Protein AF-A0A1Q5XMX0-F1 (afdb_monomer_lite)

Secondary structure (DSSP, 8-state):
---------GGGHHHHHHHHHHHHHHHHEETTTTEE-S-SSGGG--TT----HHHHHHHHHHHHHHHHHH--HHHHHHHHHHHHHHHHHTTT-S--SBHHHHHHHHHHHHHHHHHH--HHHHHHHHHHHHHHGGGEESGGGSEE-SBS--EEEEEEE-TTS-EEEEEEETTEEEEEEEEE---SSSS--EEEEEE-----SS---EEEE--GGGT--S--EEEEEEEE-

Sequence (229 aa):
MDISAEAVTKADWPARADEAQRSLKKHFYNEKTGIMNQWFPREYYRPDDNFYYWWHAHVLDVLIDAYERTHDPELALQIREYSRSLRTYNGGTFLHNYYDDMAWTALALLRAFQATGEEEYKTAVLELWTDIQTAWNDHFGGGMAWKKDQLETFRYSGGAGNAGRYLYVNGAGVVNNVVFNRTGSWDSYNTVTIPNVTLNSGSNTISLIYDTGKGSTNYLNLDHLKVSH

Structure (mmCIF, N/CA/C/O backbone):
data_AF-A0A1Q5XMX0-F1
#
_entry.id   AF-A0A1Q5XMX0-F1
#
loop_
_atom_site.group_PDB
_atom_site.id
_atom_site.type_symbol
_atom_site.label_atom_id
_atom_site.label_alt_id
_atom_site.label_comp_id
_atom_site.label_asym_id
_atom_site.label_entity_id
_atom_site.label_seq_id
_atom_site.pdbx_PDB_ins_code
_atom_site.Cartn_x
_atom_site.Cartn_y
_atom_site.Cartn_z
_atom_site.occupancy
_atom_site.B_iso_or_equiv
_atom_site.auth_seq_id
_atom_site.auth_comp_id
_atom_site.auth_asym_id
_atom_site.auth_atom_id
_atom_site.pdbx_PDB_model_num
ATOM 1 N N . MET A 1 1 ? -20.913 -39.568 28.441 1.00 38.41 1 MET A N 1
ATOM 2 C CA . MET A 1 1 ? -20.709 -38.120 28.633 1.00 38.41 1 MET A CA 1
ATOM 3 C C . MET A 1 1 ? -21.058 -37.477 27.319 1.00 38.41 1 MET A C 1
ATOM 5 O O . MET A 1 1 ? -20.339 -37.670 26.350 1.00 38.41 1 MET A O 1
ATOM 9 N N . ASP A 1 2 ? -22.238 -36.883 27.286 1.00 38.97 2 ASP A N 1
ATOM 10 C CA . ASP A 1 2 ? -22.832 -36.273 26.107 1.00 38.97 2 ASP A CA 1
ATOM 11 C C . ASP A 1 2 ? -22.253 -34.860 25.989 1.00 38.97 2 ASP A C 1
ATOM 13 O O . ASP A 1 2 ? -22.406 -34.057 26.909 1.00 38.97 2 ASP A O 1
ATOM 17 N N . ILE A 1 3 ? -21.493 -34.587 24.929 1.00 46.41 3 ILE A N 1
ATOM 18 C CA . ILE A 1 3 ? -20.938 -33.254 24.672 1.00 46.41 3 ILE A CA 1
ATOM 19 C C . ILE A 1 3 ? -21.920 -32.569 23.728 1.00 46.41 3 ILE A C 1
ATOM 21 O O . ILE A 1 3 ? -21.740 -32.563 22.512 1.00 46.41 3 ILE A O 1
ATOM 25 N N . SER A 1 4 ? -23.007 -32.043 24.286 1.00 49.31 4 SER A N 1
ATOM 26 C CA . SER A 1 4 ? -23.925 -31.193 23.537 1.00 49.31 4 SER A CA 1
ATOM 27 C C . SER A 1 4 ? -23.218 -29.879 23.209 1.00 49.31 4 SER A C 1
ATOM 29 O O . SER A 1 4 ? -22.871 -29.120 24.114 1.00 49.31 4 SER A O 1
ATOM 31 N N . ALA A 1 5 ? -23.003 -29.604 21.923 1.00 57.31 5 ALA A N 1
ATOM 32 C CA . ALA A 1 5 ? -22.641 -28.272 21.462 1.00 57.31 5 ALA A CA 1
ATOM 33 C C . ALA A 1 5 ? -23.769 -27.307 21.863 1.00 57.31 5 ALA A C 1
ATOM 35 O O . ALA A 1 5 ? -24.883 -27.410 21.349 1.00 57.31 5 ALA A O 1
ATOM 36 N N . GLU A 1 6 ? -23.505 -26.414 22.818 1.00 60.22 6 GLU A N 1
ATOM 37 C CA . GLU A 1 6 ? -24.452 -25.366 23.199 1.00 60.22 6 GLU A CA 1
ATOM 38 C C . GLU A 1 6 ? -24.795 -24.512 21.972 1.00 60.22 6 GLU A C 1
ATOM 40 O O . GLU A 1 6 ? -23.915 -23.989 21.281 1.00 60.22 6 GLU A O 1
ATOM 45 N N . ALA A 1 7 ? -26.092 -24.387 21.687 1.00 63.56 7 ALA A N 1
ATOM 46 C CA . ALA A 1 7 ? -26.588 -23.547 20.610 1.00 63.56 7 ALA A CA 1
ATOM 47 C C . ALA A 1 7 ? -26.334 -22.073 20.959 1.00 63.56 7 ALA A C 1
ATOM 49 O O . ALA A 1 7 ? -26.961 -21.520 21.859 1.00 63.56 7 ALA A O 1
ATOM 50 N N . VAL A 1 8 ? -25.406 -21.442 20.237 1.00 61.62 8 VAL A N 1
ATOM 51 C CA . VAL A 1 8 ? -25.087 -20.015 20.377 1.00 61.62 8 VAL A CA 1
ATOM 52 C C . VAL A 1 8 ? -26.323 -19.180 20.048 1.00 61.62 8 VAL A C 1
ATOM 54 O O . VAL A 1 8 ? -26.901 -19.316 18.968 1.00 61.62 8 VAL A O 1
ATOM 57 N N . THR A 1 9 ? -26.723 -18.294 20.956 1.00 71.44 9 THR A N 1
ATOM 58 C CA . THR A 1 9 ? -27.859 -17.393 20.749 1.00 71.44 9 THR A CA 1
ATOM 59 C C . THR A 1 9 ? -27.395 -16.046 20.195 1.00 71.44 9 THR A C 1
ATOM 61 O O . THR A 1 9 ? -26.233 -15.661 20.313 1.00 71.44 9 THR A O 1
ATOM 64 N N . LYS A 1 10 ? -28.313 -15.262 19.609 1.00 67.69 10 LYS A N 1
ATOM 65 C CA . LYS A 1 10 ? -27.985 -13.914 19.107 1.00 67.69 10 LYS A CA 1
ATOM 66 C C . LYS A 1 10 ? -27.475 -12.974 20.214 1.00 67.69 10 LYS A C 1
ATOM 68 O O . LYS A 1 10 ? -26.716 -12.055 19.917 1.00 67.69 10 LYS A O 1
ATOM 73 N N . ALA A 1 11 ? -27.871 -13.217 21.466 1.00 70.94 11 ALA A N 1
ATOM 74 C CA . ALA A 1 11 ? -27.412 -12.459 22.627 1.00 70.94 11 ALA A CA 1
ATOM 75 C C . ALA A 1 11 ? -25.909 -12.653 22.915 1.00 70.94 11 ALA A C 1
ATOM 77 O O . ALA A 1 11 ? -25.303 -11.790 23.542 1.00 70.94 11 ALA A O 1
ATOM 78 N N . ASP A 1 12 ? -25.289 -13.718 22.391 1.00 87.62 12 ASP A N 1
ATOM 79 C CA . ASP A 1 12 ? -23.882 -14.053 22.648 1.00 87.62 12 ASP A CA 1
ATOM 80 C C . ASP A 1 12 ? -22.903 -13.369 21.678 1.00 87.62 12 ASP A C 1
ATOM 82 O O . ASP A 1 12 ? -21.693 -13.353 21.920 1.00 87.62 12 ASP A O 1
ATOM 86 N N . TRP A 1 13 ? -23.389 -12.793 20.571 1.00 92.31 13 TRP A N 1
ATOM 87 C CA . TRP A 1 13 ? -22.521 -12.199 19.546 1.00 92.31 13 TRP A CA 1
ATOM 88 C C . TRP A 1 13 ? -21.694 -11.004 20.036 1.00 92.31 13 TRP A C 1
ATOM 90 O O . TRP A 1 13 ? -20.499 -10.986 19.736 1.00 92.31 13 TRP A O 1
ATOM 100 N N . PRO A 1 14 ? -22.239 -10.042 20.810 1.00 92.44 14 PRO A N 1
ATOM 101 C CA . PRO A 1 14 ? -21.433 -8.949 21.353 1.00 92.44 14 PRO A CA 1
ATOM 102 C C . PRO A 1 14 ? -20.296 -9.445 22.255 1.00 92.44 14 PRO A C 1
ATOM 104 O O . PRO A 1 14 ? -19.158 -9.012 22.097 1.00 92.44 14 PRO A O 1
ATOM 107 N N . ALA A 1 15 ? -20.570 -10.419 23.130 1.00 91.62 15 ALA A N 1
ATOM 108 C CA . ALA A 1 15 ? -19.560 -10.989 24.022 1.00 91.62 15 ALA A CA 1
ATOM 109 C C . ALA A 1 15 ? -18.449 -11.720 23.247 1.00 91.62 15 ALA A C 1
ATOM 111 O O . ALA A 1 15 ? -17.269 -11.605 23.585 1.00 91.62 15 ALA A O 1
ATOM 112 N N . ARG A 1 16 ? -18.809 -12.436 22.173 1.00 94.00 16 ARG A N 1
ATOM 113 C CA . ARG A 1 16 ? -17.841 -13.073 21.265 1.00 94.00 16 ARG A CA 1
ATOM 114 C C . ARG A 1 16 ? -17.012 -12.049 20.494 1.00 94.00 16 ARG A C 1
ATOM 116 O O . ARG A 1 16 ? -15.814 -12.260 20.331 1.00 94.00 16 ARG A O 1
ATOM 123 N N . ALA A 1 17 ? -17.619 -10.945 20.058 1.00 95.25 17 ALA A N 1
ATOM 124 C CA . ALA A 1 17 ? -16.897 -9.850 19.419 1.00 95.25 17 ALA A CA 1
ATOM 125 C C . ALA A 1 17 ? -15.875 -9.229 20.385 1.00 95.25 17 ALA A C 1
ATOM 127 O O . ALA A 1 17 ? -14.720 -9.043 20.012 1.00 95.25 17 ALA A O 1
ATOM 128 N N . ASP A 1 18 ? -16.253 -8.995 21.644 1.00 93.25 18 ASP A N 1
ATOM 129 C CA . ASP A 1 18 ? -15.328 -8.494 22.668 1.00 93.25 18 ASP A CA 1
ATOM 130 C C . ASP A 1 18 ? -14.177 -9.468 22.950 1.00 93.25 18 ASP A C 1
ATOM 132 O O . ASP A 1 18 ? -13.034 -9.050 23.144 1.00 93.25 18 ASP A O 1
ATOM 136 N N . GLU A 1 19 ? -14.447 -10.774 22.951 1.00 95.38 19 GLU A N 1
ATOM 137 C CA . GLU A 1 19 ? -13.403 -11.786 23.129 1.00 95.38 19 GLU A CA 1
ATOM 138 C C . GLU A 1 19 ? -12.441 -11.852 21.937 1.00 95.38 19 GLU A C 1
ATOM 140 O O . GLU A 1 19 ? -11.228 -11.972 22.131 1.00 95.38 19 GLU A O 1
ATOM 145 N N . ALA A 1 20 ? -12.951 -11.704 20.711 1.00 96.00 20 ALA A N 1
ATOM 146 C CA . ALA A 1 20 ? -12.121 -11.614 19.513 1.00 96.00 20 ALA A CA 1
ATOM 147 C C . ALA A 1 20 ? -11.199 -10.383 19.559 1.00 96.00 20 ALA A C 1
ATOM 149 O O . ALA A 1 20 ? -10.001 -10.509 19.302 1.00 96.00 20 ALA A O 1
ATOM 150 N N . GLN A 1 21 ? -11.716 -9.223 19.981 1.00 95.25 21 GLN A N 1
ATOM 151 C CA . GLN A 1 21 ? -10.931 -7.994 20.160 1.00 95.25 21 GLN A CA 1
ATOM 152 C C . GLN A 1 21 ? -9.815 -8.165 21.193 1.00 95.25 21 GLN A C 1
ATOM 154 O O . GLN A 1 21 ? -8.647 -7.861 20.928 1.00 95.25 21 GLN A O 1
ATOM 159 N N . ARG A 1 22 ? -10.150 -8.709 22.372 1.00 95.19 22 ARG A N 1
ATOM 160 C CA . ARG A 1 22 ? -9.161 -8.996 23.422 1.00 95.19 22 ARG A CA 1
ATOM 161 C C . ARG A 1 22 ? -8.099 -9.972 22.939 1.00 95.19 22 ARG A C 1
ATOM 163 O O . ARG A 1 22 ? -6.920 -9.764 23.213 1.00 95.19 22 ARG A O 1
ATOM 170 N N . SER A 1 23 ? -8.502 -11.012 22.214 1.00 96.44 23 SER A N 1
ATOM 171 C CA . SER A 1 23 ? -7.589 -12.014 21.667 1.00 96.44 23 SER A CA 1
ATOM 172 C C . SER A 1 23 ? -6.644 -11.420 20.627 1.00 96.44 23 SER A C 1
ATOM 174 O O . SER A 1 23 ? -5.448 -11.703 20.680 1.00 96.44 23 SER A O 1
ATOM 176 N N . LEU A 1 24 ? -7.141 -10.567 19.729 1.00 95.69 24 LEU A N 1
ATOM 177 C CA . LEU A 1 24 ? -6.311 -9.883 18.739 1.00 95.69 24 LEU A CA 1
ATOM 178 C C . LEU A 1 24 ? -5.249 -9.015 19.428 1.00 95.69 24 LEU A C 1
ATOM 180 O O . LEU A 1 24 ? -4.056 -9.177 19.173 1.00 95.69 24 LEU A O 1
ATOM 184 N N . LYS A 1 25 ? -5.666 -8.165 20.375 1.00 94.94 25 LYS A N 1
ATOM 185 C CA . LYS A 1 25 ? -4.749 -7.312 21.143 1.00 94.94 25 LYS A CA 1
ATOM 186 C C . LYS A 1 25 ? -3.732 -8.137 21.933 1.00 94.94 25 LYS A C 1
ATOM 188 O O . LYS A 1 25 ? -2.540 -7.877 21.848 1.00 94.94 25 LYS A O 1
ATOM 193 N N . LYS A 1 26 ? -4.183 -9.156 22.667 1.00 95.75 26 LYS A N 1
ATOM 194 C CA . LYS A 1 26 ? -3.329 -9.984 23.532 1.00 95.75 26 LYS A CA 1
ATOM 195 C C . LYS A 1 26 ? -2.219 -10.704 22.767 1.00 95.75 26 LYS A C 1
ATOM 197 O O . LYS A 1 26 ? -1.111 -10.819 23.282 1.00 95.75 26 LYS A O 1
ATOM 202 N N . HIS A 1 27 ? -2.528 -11.239 21.590 1.00 95.56 27 HIS A N 1
ATOM 203 C CA . HIS A 1 27 ? -1.607 -12.121 20.877 1.00 95.56 27 HIS A CA 1
ATOM 204 C C . HIS A 1 27 ? -0.774 -11.388 19.822 1.00 95.56 27 HIS A C 1
ATOM 206 O O . HIS A 1 27 ? 0.361 -11.785 19.571 1.00 95.56 27 HIS A O 1
ATOM 212 N N . PHE A 1 28 ? -1.297 -10.310 19.232 1.00 95.75 28 PHE A N 1
ATOM 213 C CA . PHE A 1 28 ? -0.642 -9.656 18.101 1.00 95.75 28 PHE A CA 1
ATOM 214 C C . PHE A 1 28 ? -0.145 -8.243 18.404 1.00 95.75 28 PHE A C 1
ATOM 216 O O . PHE A 1 28 ? 0.836 -7.839 17.789 1.00 95.75 28 PHE A O 1
ATOM 223 N N . TYR A 1 29 ? -0.726 -7.490 19.342 1.00 95.94 29 TYR A N 1
ATOM 224 C CA . TYR A 1 29 ? -0.313 -6.097 19.558 1.00 95.94 29 TYR A CA 1
ATOM 225 C C . TYR A 1 29 ? 1.153 -5.983 19.999 1.00 95.94 29 TYR A C 1
ATOM 227 O O . TYR A 1 29 ? 1.621 -6.706 20.880 1.00 95.94 29 TYR A O 1
ATOM 235 N N . ASN A 1 30 ? 1.885 -5.057 19.385 1.00 94.38 30 ASN A N 1
ATOM 236 C CA . ASN A 1 30 ? 3.282 -4.789 19.683 1.00 94.38 30 ASN A CA 1
ATOM 237 C C . ASN A 1 30 ? 3.436 -3.383 20.265 1.00 94.38 30 ASN A C 1
ATOM 239 O O . ASN A 1 30 ? 3.418 -2.389 19.546 1.00 94.38 30 ASN A O 1
ATOM 243 N N . GLU A 1 31 ? 3.675 -3.311 21.573 1.00 94.19 31 GLU A N 1
ATOM 244 C CA . GLU A 1 31 ? 3.845 -2.044 22.296 1.00 94.19 31 GLU A CA 1
ATOM 245 C C . GLU A 1 31 ? 5.016 -1.192 21.784 1.00 94.19 31 GLU A C 1
ATOM 247 O O . GLU A 1 31 ? 4.988 0.026 21.924 1.00 94.19 31 GLU A O 1
ATOM 252 N N . LYS A 1 32 ? 6.043 -1.801 21.172 1.00 92.88 32 LYS A N 1
ATOM 253 C CA . LYS A 1 32 ? 7.205 -1.057 20.659 1.00 92.88 32 LYS A CA 1
ATOM 254 C C . LYS A 1 32 ? 6.899 -0.318 19.362 1.00 92.88 32 LYS A C 1
ATOM 256 O O . LYS A 1 32 ? 7.488 0.728 19.119 1.00 92.88 32 LYS A O 1
ATOM 261 N N . THR A 1 33 ? 6.054 -0.891 18.509 1.00 94.00 33 THR A N 1
ATOM 262 C CA . THR A 1 33 ? 5.725 -0.317 17.195 1.00 94.00 33 THR A CA 1
ATOM 263 C C . THR A 1 33 ? 4.367 0.381 17.190 1.00 94.00 33 THR A C 1
ATOM 265 O O . THR A 1 33 ? 4.113 1.190 16.305 1.00 94.00 33 THR A O 1
ATOM 268 N N . GLY A 1 34 ? 3.501 0.078 18.162 1.00 96.19 34 GLY A N 1
ATOM 269 C CA . GLY A 1 34 ? 2.123 0.568 18.244 1.00 96.19 34 GLY A CA 1
ATOM 270 C C . GLY A 1 34 ? 1.171 -0.070 17.227 1.00 96.19 34 GLY A C 1
ATOM 271 O O . GLY A 1 34 ? 0.040 0.378 17.076 1.00 96.19 34 GLY A O 1
ATOM 272 N N . ILE A 1 35 ? 1.611 -1.125 16.534 1.00 96.31 35 ILE A N 1
ATOM 273 C CA . ILE A 1 35 ? 0.822 -1.878 15.550 1.00 96.31 35 ILE A CA 1
ATOM 274 C C . ILE A 1 35 ? 0.855 -3.383 15.853 1.00 96.31 35 ILE A C 1
ATOM 276 O O . ILE A 1 35 ? 1.478 -3.823 16.817 1.00 96.31 35 ILE A O 1
ATOM 280 N N . MET A 1 36 ? 0.170 -4.192 15.044 1.00 95.88 36 MET A N 1
ATOM 281 C CA . MET A 1 36 ? 0.164 -5.650 15.203 1.00 95.88 36 MET A CA 1
ATOM 282 C C . MET A 1 36 ? 1.459 -6.290 14.674 1.00 95.88 36 MET A C 1
ATOM 284 O O . MET A 1 36 ? 1.982 -5.906 13.631 1.00 95.88 36 MET A O 1
ATOM 288 N N . ASN A 1 37 ? 1.960 -7.303 15.372 1.00 93.12 37 ASN A N 1
ATOM 289 C CA . ASN A 1 37 ? 2.851 -8.304 14.802 1.00 93.12 37 ASN A CA 1
ATOM 290 C C . ASN A 1 37 ? 2.073 -9.137 13.781 1.00 93.12 37 ASN A C 1
ATOM 292 O O . ASN A 1 37 ? 0.882 -9.385 13.950 1.00 93.12 37 ASN A O 1
ATOM 296 N N . GLN A 1 38 ? 2.767 -9.629 12.762 1.00 90.56 38 GLN A N 1
ATOM 297 C CA . GLN A 1 38 ? 2.159 -10.472 11.730 1.00 90.56 38 GLN A CA 1
ATOM 298 C C . GLN A 1 38 ? 1.883 -11.897 12.220 1.00 90.56 38 GLN A C 1
ATOM 300 O O . GLN A 1 38 ? 0.969 -12.557 11.736 1.00 90.56 38 GLN A O 1
ATOM 305 N N . TRP A 1 39 ? 2.660 -12.364 13.200 1.00 91.06 39 TRP A N 1
ATOM 306 C CA . TRP A 1 39 ? 2.652 -13.756 13.636 1.00 91.06 39 TRP A CA 1
ATOM 307 C C . TRP A 1 39 ? 2.470 -13.895 15.143 1.00 91.06 39 TRP A C 1
ATOM 309 O O . TRP A 1 39 ? 3.035 -13.124 15.926 1.00 91.06 39 TRP A O 1
ATOM 319 N N . PHE A 1 40 ? 1.751 -14.949 15.532 1.00 89.44 40 PHE A N 1
ATOM 320 C CA . PHE A 1 40 ? 1.678 -15.442 16.900 1.00 89.44 40 PHE A CA 1
ATOM 321 C C . PHE A 1 40 ? 1.754 -16.985 16.931 1.00 89.44 40 PHE A C 1
ATOM 323 O O . PHE A 1 40 ? 0.992 -17.634 16.211 1.00 89.44 40 PHE A O 1
ATOM 330 N N . PRO A 1 41 ? 2.605 -17.588 17.785 1.00 89.88 41 PRO A N 1
ATOM 331 C CA . PRO A 1 41 ? 3.662 -16.952 18.571 1.00 89.88 41 PRO A CA 1
ATOM 332 C C . PRO A 1 41 ? 4.703 -16.232 17.699 1.00 89.88 41 PRO A C 1
ATOM 334 O O . PRO A 1 41 ? 4.910 -16.570 16.535 1.00 89.88 41 PRO A O 1
ATOM 337 N N . ARG A 1 42 ? 5.360 -15.211 18.262 1.00 77.75 42 ARG A N 1
ATOM 338 C CA . ARG A 1 42 ? 6.268 -14.307 17.523 1.00 77.75 42 ARG A CA 1
ATOM 339 C C . ARG A 1 42 ? 7.468 -15.016 16.883 1.00 77.75 42 ARG A C 1
ATOM 341 O O . ARG A 1 42 ? 8.059 -14.506 15.945 1.00 77.75 42 ARG A O 1
ATOM 348 N N . GLU A 1 43 ? 7.823 -16.181 17.394 1.00 82.62 43 GLU A N 1
ATOM 349 C CA . GLU A 1 43 ? 8.910 -17.048 16.929 1.00 82.62 43 GLU A CA 1
ATOM 350 C C . GLU A 1 43 ? 8.721 -17.590 15.499 1.00 82.62 43 GLU A C 1
ATOM 352 O O . GLU A 1 43 ? 9.689 -18.046 14.899 1.00 82.62 43 GLU A O 1
ATOM 357 N N . TYR A 1 44 ? 7.530 -17.453 14.906 1.00 82.12 44 TYR A N 1
ATOM 358 C CA . TYR A 1 44 ? 7.327 -17.684 13.469 1.00 82.12 44 TYR A CA 1
ATOM 359 C C . TYR A 1 44 ? 7.801 -16.534 12.568 1.00 82.12 44 TYR A C 1
ATOM 361 O O . TYR A 1 44 ? 7.840 -16.709 11.352 1.00 82.12 44 TYR A O 1
ATOM 369 N N . TYR A 1 45 ? 8.172 -15.386 13.146 1.00 81.44 45 TYR A N 1
ATOM 370 C CA . TYR A 1 45 ? 8.714 -14.246 12.410 1.00 81.44 45 TYR A CA 1
ATOM 371 C C . TYR A 1 45 ? 9.988 -14.614 11.657 1.00 81.44 45 TYR A C 1
ATOM 373 O O . TYR A 1 45 ? 10.939 -15.146 12.239 1.00 81.44 45 TYR A O 1
ATOM 381 N N . ARG A 1 46 ? 10.033 -14.240 10.380 1.00 81.62 46 ARG A N 1
ATOM 382 C CA . ARG A 1 46 ? 11.228 -14.343 9.551 1.00 81.62 46 ARG A CA 1
ATOM 383 C C . ARG A 1 46 ? 11.802 -12.946 9.309 1.00 81.62 46 ARG A C 1
ATOM 385 O O . ARG A 1 46 ? 11.039 -12.014 9.067 1.00 81.62 46 ARG A O 1
ATOM 392 N N . PRO A 1 47 ? 13.134 -12.759 9.382 1.00 76.81 47 PRO A N 1
ATOM 393 C CA . PRO A 1 47 ? 13.755 -11.449 9.174 1.00 76.81 47 PRO A CA 1
ATOM 394 C C . PRO A 1 47 ? 13.417 -10.773 7.838 1.00 76.81 47 PRO A C 1
ATOM 396 O O . PRO A 1 47 ? 13.534 -9.557 7.744 1.00 76.81 47 PRO A O 1
ATOM 399 N N . ASP A 1 48 ? 13.035 -11.557 6.834 1.00 79.75 48 ASP A N 1
ATOM 400 C CA . ASP A 1 48 ? 12.673 -11.154 5.478 1.00 79.75 48 ASP A CA 1
ATOM 401 C C . ASP A 1 48 ? 11.155 -11.040 5.243 1.00 79.75 48 ASP A C 1
ATOM 403 O O . ASP A 1 48 ? 10.737 -10.803 4.110 1.00 79.75 48 ASP A O 1
ATOM 407 N N . ASP A 1 49 ? 10.323 -11.183 6.281 1.00 80.69 49 ASP A N 1
ATOM 408 C CA . ASP A 1 49 ? 8.877 -11.013 6.139 1.00 80.69 49 ASP A CA 1
ATOM 409 C C . ASP A 1 49 ? 8.517 -9.568 5.761 1.00 80.69 49 ASP A C 1
ATOM 411 O O . ASP A 1 49 ? 8.951 -8.591 6.379 1.00 80.69 49 ASP A O 1
ATOM 415 N N . ASN A 1 50 ? 7.663 -9.441 4.746 1.00 83.50 50 ASN A N 1
ATOM 416 C CA . ASN A 1 50 ? 7.163 -8.153 4.281 1.00 83.50 50 ASN A CA 1
ATOM 417 C C . ASN A 1 50 ? 6.229 -7.523 5.311 1.00 83.50 50 ASN A C 1
ATOM 419 O O . ASN A 1 50 ? 5.443 -8.208 5.952 1.00 83.50 50 ASN A O 1
ATOM 423 N N . PHE A 1 51 ? 6.236 -6.197 5.412 1.00 89.06 51 PHE A N 1
ATOM 424 C CA . PHE A 1 51 ? 5.200 -5.466 6.133 1.00 89.06 51 PHE A CA 1
ATOM 425 C C . PHE A 1 51 ? 3.877 -5.478 5.343 1.00 89.06 51 PHE A C 1
ATOM 427 O O . PHE A 1 51 ? 3.787 -4.880 4.274 1.00 89.06 51 PHE A O 1
ATOM 434 N N . TYR A 1 52 ? 2.847 -6.153 5.867 1.00 92.81 52 TYR A N 1
ATOM 435 C CA . TYR A 1 52 ? 1.522 -6.242 5.237 1.00 92.81 52 TYR A CA 1
ATOM 436 C C . TYR A 1 52 ? 0.638 -5.043 5.604 1.00 92.81 52 TYR A C 1
ATOM 438 O O . TYR A 1 52 ? -0.252 -5.147 6.448 1.00 92.81 52 TYR A O 1
ATOM 446 N N . TYR A 1 53 ? 0.886 -3.897 4.968 1.00 96.06 53 TYR A N 1
ATOM 447 C CA . TYR A 1 53 ? 0.206 -2.627 5.248 1.00 96.06 53 TYR A CA 1
ATOM 448 C C . TYR A 1 53 ? -1.331 -2.733 5.261 1.00 96.06 53 TYR A C 1
ATOM 450 O O . TYR A 1 53 ? -1.963 -2.283 6.218 1.00 96.06 53 TYR A O 1
ATOM 458 N N . TRP A 1 54 ? -1.942 -3.400 4.276 1.00 96.88 54 TRP A N 1
ATOM 459 C CA . TRP A 1 54 ? -3.405 -3.531 4.197 1.00 96.88 54 TRP A CA 1
ATOM 460 C C . TRP A 1 54 ? -4.047 -4.301 5.365 1.00 96.88 54 TRP A C 1
ATOM 462 O O . TRP A 1 54 ? -5.197 -4.031 5.709 1.00 96.88 54 TRP A O 1
ATOM 472 N N . TRP A 1 55 ? -3.325 -5.203 6.048 1.00 97.44 55 TRP A N 1
ATOM 473 C CA . TRP A 1 55 ? -3.854 -5.850 7.261 1.00 97.44 55 TRP A CA 1
ATOM 474 C C . TRP A 1 55 ? -4.148 -4.823 8.351 1.00 97.44 55 TRP A C 1
ATOM 476 O O . TRP A 1 55 ? -5.129 -4.947 9.082 1.00 97.44 55 TRP A O 1
ATOM 486 N N . HIS A 1 56 ? -3.325 -3.781 8.442 1.00 98.06 56 HIS A N 1
ATOM 487 C CA . HIS A 1 56 ? -3.480 -2.732 9.440 1.00 98.06 56 HIS A CA 1
ATOM 488 C C . HIS A 1 56 ? -4.669 -1.808 9.146 1.00 98.06 56 HIS A C 1
ATOM 490 O O . HIS A 1 56 ? -5.271 -1.301 10.093 1.00 98.06 56 HIS A O 1
ATOM 496 N N . ALA A 1 57 ? -5.072 -1.657 7.878 1.00 98.31 57 ALA A N 1
ATOM 497 C CA . ALA A 1 57 ? -6.334 -1.003 7.526 1.00 98.31 57 ALA A CA 1
ATOM 498 C C . ALA A 1 57 ? -7.529 -1.745 8.145 1.00 98.31 57 ALA A C 1
ATOM 500 O O . ALA A 1 57 ? -8.381 -1.138 8.788 1.00 98.31 57 ALA A O 1
ATOM 501 N N . HIS A 1 58 ? -7.537 -3.076 8.061 1.00 98.38 58 HIS A N 1
ATOM 502 C CA . HIS A 1 58 ? -8.609 -3.877 8.650 1.00 98.38 58 HIS A CA 1
ATOM 503 C C . HIS A 1 58 ? -8.543 -3.972 10.175 1.00 98.38 58 HIS A C 1
ATOM 505 O O . HIS A 1 58 ? -9.569 -4.150 10.826 1.00 98.38 58 HIS A O 1
ATOM 511 N N . VAL A 1 59 ? -7.368 -3.809 10.787 1.00 98.12 59 VAL A N 1
ATOM 512 C CA . VAL A 1 59 ? -7.299 -3.641 12.245 1.00 98.12 59 VAL A CA 1
ATOM 513 C C . VAL A 1 59 ? -7.961 -2.329 12.669 1.00 98.12 59 VAL A C 1
ATOM 515 O O . VAL A 1 59 ? -8.681 -2.324 13.665 1.00 98.12 59 VAL A O 1
ATOM 518 N N . LEU A 1 60 ? -7.771 -1.239 11.913 1.00 98.31 60 LEU A N 1
ATOM 519 C CA . LEU A 1 60 ? -8.513 0.004 12.144 1.00 98.31 60 LEU A CA 1
ATOM 520 C C . LEU A 1 60 ? -10.022 -0.219 11.996 1.00 98.31 60 LEU A C 1
ATOM 522 O O . LEU A 1 60 ? -10.752 0.162 12.906 1.00 98.31 60 LEU A O 1
ATOM 526 N N . ASP A 1 61 ? -10.481 -0.892 10.932 1.00 98.50 61 ASP A N 1
ATOM 527 C CA . ASP A 1 61 ? -11.902 -1.249 10.764 1.00 98.50 61 ASP A CA 1
ATOM 528 C C . ASP A 1 61 ? -12.459 -1.973 11.992 1.00 98.50 61 ASP A C 1
ATOM 530 O O . ASP A 1 61 ? -13.503 -1.601 12.518 1.00 98.50 61 ASP A O 1
ATOM 534 N N . VAL A 1 62 ? -11.736 -2.979 12.483 1.00 97.94 62 VAL A N 1
ATOM 535 C CA . VAL A 1 62 ? -12.154 -3.793 13.626 1.00 97.94 62 VAL A CA 1
ATOM 536 C C . VAL A 1 62 ? -12.171 -2.968 14.921 1.00 97.94 62 VAL A C 1
ATOM 538 O O . VAL A 1 62 ? -13.075 -3.138 15.740 1.00 97.94 62 VAL A O 1
ATOM 541 N N . LEU A 1 63 ? -11.232 -2.040 15.129 1.00 98.19 63 LEU A N 1
ATOM 542 C CA . LEU A 1 63 ? -11.281 -1.106 16.265 1.00 98.19 63 LEU A CA 1
ATOM 543 C C . LEU A 1 63 ? -12.487 -0.155 16.171 1.00 98.19 63 LEU A C 1
ATOM 545 O O . LEU A 1 63 ? -13.138 0.109 17.184 1.00 98.19 63 LEU A O 1
ATOM 549 N N . ILE A 1 64 ? -12.810 0.316 14.964 1.00 98.56 64 ILE A N 1
ATOM 550 C CA . ILE A 1 64 ? -13.979 1.164 14.699 1.00 98.56 64 ILE A CA 1
ATOM 551 C C . ILE A 1 64 ? -15.274 0.380 14.944 1.00 98.56 64 ILE A C 1
ATOM 553 O O . ILE A 1 64 ? -16.143 0.892 15.641 1.00 98.56 64 ILE A O 1
ATOM 557 N N . ASP A 1 65 ? -15.376 -0.878 14.502 1.00 98.44 65 ASP A N 1
ATOM 558 C CA . ASP A 1 65 ? -16.534 -1.748 14.770 1.00 98.44 65 ASP A CA 1
ATOM 559 C C . ASP A 1 65 ? -16.799 -1.894 16.279 1.00 98.44 65 ASP A C 1
ATOM 561 O O . ASP A 1 65 ? -17.945 -1.922 16.737 1.00 98.44 65 ASP A O 1
ATOM 565 N N . ALA A 1 66 ? -15.733 -2.007 17.081 1.00 97.69 66 ALA A N 1
ATOM 566 C CA . ALA A 1 66 ? -15.860 -2.041 18.533 1.00 97.69 66 ALA A CA 1
ATOM 567 C C . ALA A 1 66 ? -16.351 -0.696 19.082 1.00 97.69 66 ALA A C 1
ATOM 569 O O . ALA A 1 66 ? -17.257 -0.690 19.915 1.00 97.69 66 ALA A O 1
ATOM 570 N N . TYR A 1 67 ? -15.798 0.420 18.602 1.00 98.12 67 TYR A N 1
ATOM 571 C CA . TYR A 1 67 ? -16.197 1.758 19.035 1.00 98.12 67 TYR A CA 1
ATOM 572 C C . TYR A 1 67 ? -17.652 2.076 18.674 1.00 98.12 67 TYR A C 1
ATOM 574 O O . TYR A 1 67 ? -18.394 2.564 19.518 1.00 98.12 67 TYR A O 1
ATOM 582 N N . GLU A 1 68 ? -18.101 1.751 17.463 1.00 97.62 68 GLU A N 1
ATOM 583 C CA . GLU A 1 68 ? -19.487 1.960 17.028 1.00 97.62 68 GLU A CA 1
ATOM 584 C C . GLU A 1 68 ? -20.478 1.124 17.847 1.00 97.62 68 GLU A C 1
ATOM 586 O O . GLU A 1 68 ? -21.611 1.544 18.075 1.00 97.62 68 GLU A O 1
ATOM 591 N N . ARG A 1 69 ? -20.058 -0.053 18.326 1.00 96.38 69 ARG A N 1
ATOM 592 C CA . ARG A 1 69 ? -20.897 -0.930 19.149 1.00 96.38 69 ARG A CA 1
ATOM 593 C C . ARG A 1 69 ? -20.983 -0.497 20.611 1.00 96.38 69 ARG A C 1
ATOM 595 O O . ARG A 1 69 ? -22.030 -0.700 21.226 1.00 96.38 69 ARG A O 1
ATOM 602 N N . THR A 1 70 ? -19.894 -0.002 21.197 1.00 95.50 70 THR A N 1
ATOM 603 C CA . THR A 1 70 ? -19.812 0.262 22.648 1.00 95.50 70 THR A CA 1
ATOM 604 C C . THR A 1 70 ? -19.806 1.743 23.008 1.00 95.50 70 THR A C 1
ATOM 606 O O . THR A 1 70 ? -20.131 2.085 24.142 1.00 95.50 70 THR A O 1
ATOM 609 N N . HIS A 1 71 ? -19.426 2.608 22.068 1.00 95.50 71 HIS A N 1
ATOM 610 C CA . HIS A 1 71 ? -19.132 4.028 22.266 1.00 95.50 71 HIS A CA 1
ATOM 611 C C . HIS A 1 71 ? -18.111 4.306 23.384 1.00 95.50 71 HIS A C 1
ATOM 613 O O . HIS A 1 71 ? -18.126 5.375 23.995 1.00 95.50 71 HIS A O 1
ATOM 619 N N . ASP A 1 72 ? -17.212 3.354 23.654 1.00 96.00 72 ASP A N 1
ATOM 620 C CA . ASP A 1 72 ? -16.163 3.504 24.663 1.00 96.00 72 ASP A CA 1
ATOM 621 C C . ASP A 1 72 ? -15.117 4.547 24.209 1.00 96.00 72 ASP A C 1
ATOM 623 O O . ASP A 1 72 ? -14.451 4.336 23.189 1.00 96.00 72 ASP A O 1
ATOM 627 N N . PRO A 1 73 ? -14.923 5.665 24.939 1.00 95.81 73 PRO A N 1
ATOM 628 C CA . PRO A 1 73 ? -13.941 6.685 24.571 1.00 95.81 73 PRO A CA 1
ATOM 629 C C . PRO A 1 73 ? -12.496 6.161 24.528 1.00 95.81 73 PRO A C 1
ATOM 631 O O . PRO A 1 73 ? -11.676 6.710 23.793 1.00 95.81 73 PRO A O 1
ATOM 634 N N . GLU A 1 74 ? -12.174 5.086 25.250 1.00 96.31 74 GLU A N 1
ATOM 635 C CA . GLU A 1 74 ? -10.848 4.463 25.199 1.00 96.31 74 GLU A CA 1
ATOM 636 C C . GLU A 1 74 ? -10.569 3.826 23.825 1.00 96.31 74 GLU A C 1
ATOM 638 O O . GLU A 1 74 ? -9.427 3.807 23.360 1.00 96.31 74 GLU A O 1
ATOM 643 N N . LEU A 1 75 ? -11.602 3.354 23.116 1.00 97.31 75 LEU A N 1
ATOM 644 C CA . LEU A 1 75 ? -11.446 2.843 21.751 1.00 97.31 75 LEU A CA 1
ATOM 645 C C . LEU A 1 75 ? -11.153 3.968 20.756 1.00 97.31 75 LEU A C 1
ATOM 647 O O . LEU A 1 75 ? -10.333 3.773 19.863 1.00 97.31 75 LEU A O 1
ATOM 651 N N . ALA A 1 76 ? -11.734 5.157 20.936 1.00 97.19 76 ALA A N 1
ATOM 652 C CA . ALA A 1 76 ? -11.395 6.319 20.111 1.00 97.19 76 ALA A CA 1
ATOM 653 C C . ALA A 1 76 ? -9.913 6.712 20.267 1.00 97.19 76 ALA A C 1
ATOM 655 O O . ALA A 1 76 ? -9.241 7.005 19.276 1.00 97.19 76 ALA A O 1
ATOM 656 N N . LEU A 1 77 ? -9.376 6.643 21.494 1.00 97.31 77 LEU A N 1
ATOM 657 C CA . LEU A 1 77 ? -7.944 6.831 21.748 1.00 97.31 77 LEU A CA 1
ATOM 658 C C . LEU A 1 77 ? -7.106 5.743 21.062 1.00 97.31 77 LEU A C 1
ATOM 660 O O . LEU A 1 77 ? -6.120 6.062 20.401 1.00 97.31 77 LEU A O 1
ATOM 664 N N . GLN A 1 78 ? -7.516 4.475 21.153 1.00 97.31 78 GLN A N 1
ATOM 665 C CA . GLN A 1 78 ? -6.810 3.368 20.499 1.00 97.31 78 GLN A CA 1
ATOM 666 C C . GLN A 1 78 ? -6.797 3.493 18.969 1.00 97.31 78 GLN A C 1
ATOM 668 O O . GLN A 1 78 ? -5.743 3.287 18.374 1.00 97.31 78 GLN A O 1
ATOM 673 N N . ILE A 1 79 ? -7.911 3.875 18.332 1.00 98.50 79 ILE A N 1
ATOM 674 C CA . ILE A 1 79 ? -7.979 4.129 16.880 1.00 98.50 79 ILE A CA 1
ATOM 675 C C . ILE A 1 79 ? -6.957 5.202 16.487 1.00 98.50 79 ILE A C 1
ATOM 677 O O . ILE A 1 79 ? -6.198 5.020 15.532 1.00 98.50 79 ILE A O 1
ATOM 681 N N . ARG A 1 80 ? -6.891 6.292 17.259 1.00 98.38 80 ARG A N 1
ATOM 682 C CA . ARG A 1 80 ? -5.973 7.404 17.002 1.00 98.38 80 ARG A CA 1
ATOM 683 C C . ARG A 1 80 ? -4.514 7.003 17.115 1.00 98.38 80 ARG A C 1
ATOM 685 O O . ARG A 1 80 ? -3.741 7.237 16.185 1.00 98.38 80 ARG A O 1
ATOM 692 N N . GLU A 1 81 ? -4.129 6.409 18.241 1.00 98.00 81 GLU A N 1
ATOM 693 C CA . GLU A 1 81 ? -2.737 6.012 18.454 1.00 98.00 81 GLU A CA 1
ATOM 694 C C . GLU A 1 81 ? -2.317 4.948 17.435 1.00 98.00 81 GLU A C 1
ATOM 696 O O . GLU A 1 81 ? -1.250 5.065 16.834 1.00 98.00 81 GLU A O 1
ATOM 701 N N . TYR A 1 82 ? -3.192 3.984 17.131 1.00 98.44 82 TYR A N 1
ATOM 702 C CA . TYR A 1 82 ? -2.923 2.970 16.115 1.00 98.44 82 TYR A CA 1
ATOM 703 C C . TYR A 1 82 ? -2.731 3.577 14.720 1.00 98.44 82 TYR A C 1
ATOM 705 O O . TYR A 1 82 ? -1.774 3.236 14.026 1.00 98.44 82 TYR A O 1
ATOM 713 N N . SER A 1 83 ? -3.600 4.507 14.308 1.00 98.50 83 SER A N 1
ATOM 714 C CA . SER A 1 83 ? -3.500 5.204 13.018 1.00 98.50 83 SER A CA 1
ATOM 715 C C . SER A 1 83 ? -2.183 5.982 12.890 1.00 98.50 83 SER A C 1
ATOM 717 O O . SER A 1 83 ? -1.483 5.892 11.876 1.00 98.50 83 SER A O 1
ATOM 719 N N . ARG A 1 84 ? -1.769 6.682 13.953 1.00 98.44 84 ARG A N 1
ATOM 720 C CA . ARG A 1 84 ? -0.486 7.405 14.001 1.00 98.44 84 ARG A CA 1
ATOM 721 C C . ARG A 1 84 ? 0.717 6.467 13.974 1.00 98.44 84 ARG A C 1
ATOM 723 O O . ARG A 1 84 ? 1.695 6.750 13.274 1.00 98.44 84 ARG A O 1
ATOM 730 N N . SER A 1 85 ? 0.649 5.349 14.692 1.00 98.31 85 SER A N 1
ATOM 731 C CA . SER A 1 85 ? 1.677 4.309 14.665 1.00 98.31 85 SER A CA 1
ATOM 732 C C . SER A 1 85 ? 1.793 3.662 13.289 1.00 98.31 85 SER A C 1
ATOM 734 O O . SER A 1 85 ? 2.907 3.525 12.792 1.00 98.31 85 SER A O 1
ATOM 736 N N . LEU A 1 86 ? 0.673 3.362 12.625 1.00 98.31 86 LEU A N 1
ATOM 737 C CA . LEU A 1 86 ? 0.648 2.855 11.252 1.00 98.31 86 LEU A CA 1
ATOM 738 C C . LEU A 1 86 ? 1.321 3.832 10.284 1.00 98.31 86 LEU A C 1
ATOM 740 O O . LEU A 1 86 ? 2.229 3.439 9.552 1.00 98.31 86 LEU A O 1
ATOM 744 N N . ARG A 1 87 ? 0.943 5.115 10.329 1.00 98.19 87 ARG A N 1
ATOM 745 C CA . ARG A 1 87 ? 1.566 6.162 9.507 1.00 98.19 87 ARG A CA 1
ATOM 746 C C . ARG A 1 87 ? 3.072 6.238 9.736 1.00 98.19 87 ARG A C 1
ATOM 748 O O . ARG A 1 87 ? 3.840 6.334 8.786 1.00 98.19 87 ARG A O 1
ATOM 755 N N . THR A 1 88 ? 3.500 6.198 10.996 1.00 97.56 88 THR A N 1
ATOM 756 C CA . THR A 1 88 ? 4.922 6.254 11.368 1.00 97.56 88 THR A CA 1
ATOM 757 C C . THR A 1 88 ? 5.675 5.031 10.851 1.00 97.56 88 THR A C 1
ATOM 759 O O . THR A 1 88 ? 6.753 5.173 10.277 1.00 97.56 88 THR A O 1
ATOM 762 N N . TYR A 1 89 ? 5.096 3.841 11.011 1.00 95.62 89 TYR A N 1
ATOM 763 C CA . TYR A 1 89 ? 5.697 2.586 10.571 1.00 95.62 89 TYR A CA 1
ATOM 764 C C . TYR A 1 89 ? 5.806 2.501 9.042 1.00 95.62 89 TYR A C 1
ATOM 766 O O . TYR A 1 89 ? 6.799 1.998 8.526 1.00 95.62 89 TYR A O 1
ATOM 774 N N . ASN A 1 90 ? 4.851 3.089 8.316 1.00 96.12 90 ASN A N 1
ATOM 775 C CA . ASN A 1 90 ? 4.877 3.236 6.859 1.00 96.12 90 ASN A CA 1
ATOM 776 C C . ASN A 1 90 ? 5.732 4.437 6.379 1.00 96.12 90 ASN A C 1
ATOM 778 O O . ASN A 1 90 ? 5.488 5.023 5.329 1.00 96.12 90 ASN A O 1
ATOM 782 N N . GLY A 1 91 ? 6.735 4.855 7.159 1.00 95.94 91 GLY A N 1
ATOM 783 C CA . GLY A 1 91 ? 7.675 5.910 6.760 1.00 95.94 91 GLY A CA 1
ATOM 784 C C . GLY A 1 91 ? 7.150 7.343 6.910 1.00 95.94 91 GLY A C 1
ATOM 785 O O . GLY A 1 91 ? 7.666 8.255 6.269 1.00 95.94 91 GLY A O 1
ATOM 786 N N . GLY A 1 92 ? 6.141 7.567 7.753 1.00 96.94 92 GLY A N 1
ATOM 787 C CA . GLY A 1 92 ? 5.575 8.894 8.027 1.00 96.94 92 GLY A CA 1
ATOM 788 C C . GLY A 1 92 ? 4.474 9.332 7.054 1.00 96.94 92 GLY A C 1
ATOM 789 O O . GLY A 1 92 ? 4.063 10.493 7.075 1.00 96.94 92 GLY A O 1
ATOM 790 N N . THR A 1 93 ? 3.964 8.422 6.226 1.00 97.56 93 THR A N 1
ATOM 791 C CA . THR A 1 93 ? 2.885 8.671 5.260 1.00 97.56 93 THR A CA 1
ATOM 792 C C . THR A 1 93 ? 1.916 7.488 5.207 1.00 97.56 93 THR A C 1
ATOM 794 O O . THR A 1 93 ? 2.256 6.389 5.634 1.00 97.56 93 THR A O 1
ATOM 797 N N . PHE A 1 94 ? 0.704 7.705 4.695 1.00 98.25 94 PHE A N 1
ATOM 798 C CA . PHE A 1 94 ? -0.204 6.618 4.312 1.00 98.25 94 PHE A CA 1
ATOM 799 C C . PHE A 1 94 ? -0.075 6.240 2.827 1.00 98.25 94 PHE A C 1
ATOM 801 O O . PHE A 1 94 ? -0.640 5.233 2.400 1.00 98.25 94 PHE A O 1
ATOM 808 N N . LEU A 1 95 ? 0.674 7.018 2.037 1.00 97.19 95 LEU A N 1
ATOM 809 C CA . LEU A 1 95 ? 0.950 6.676 0.647 1.00 97.19 95 LEU A CA 1
ATOM 810 C C . LEU A 1 95 ? 1.722 5.356 0.579 1.00 97.19 95 LEU A C 1
ATOM 812 O O . LEU A 1 95 ? 2.648 5.107 1.352 1.00 97.19 95 LEU A O 1
ATOM 816 N N . HIS A 1 96 ? 1.341 4.518 -0.375 1.00 95.25 96 HIS A N 1
ATOM 817 C CA . HIS A 1 96 ? 1.942 3.213 -0.590 1.00 95.25 96 HIS A CA 1
ATOM 818 C C . HIS A 1 96 ? 2.084 2.942 -2.090 1.00 95.25 96 HIS A C 1
ATOM 820 O O . HIS A 1 96 ? 1.518 3.646 -2.928 1.00 95.25 96 HIS A O 1
ATOM 826 N N . ASN A 1 97 ? 2.889 1.944 -2.448 1.00 93.12 97 ASN A N 1
ATOM 827 C CA . ASN A 1 97 ? 3.104 1.585 -3.850 1.00 93.12 97 ASN A CA 1
ATOM 828 C C . ASN A 1 97 ? 1.883 0.888 -4.475 1.00 93.12 97 ASN A C 1
ATOM 830 O O . ASN A 1 97 ? 1.691 0.942 -5.685 1.00 93.12 97 ASN A O 1
ATOM 834 N N . TYR A 1 98 ? 1.071 0.245 -3.643 1.00 94.06 98 TYR A N 1
ATOM 835 C CA . TYR A 1 98 ? -0.093 -0.538 -4.034 1.00 94.06 98 TYR A CA 1
ATOM 836 C C . TYR A 1 98 ? -1.366 0.300 -3.853 1.00 94.06 98 TYR A C 1
ATOM 838 O O . TYR A 1 98 ? -1.593 0.874 -2.784 1.00 94.06 98 TYR A O 1
ATOM 846 N N . TYR A 1 99 ? -2.161 0.436 -4.916 1.00 95.44 99 TYR A N 1
ATOM 847 C CA . TYR A 1 99 ? -3.352 1.290 -4.923 1.00 95.44 99 TYR A CA 1
ATOM 848 C C . TYR A 1 99 ? -4.512 0.678 -4.132 1.00 95.44 99 TYR A C 1
ATOM 850 O O . TYR A 1 99 ? -5.257 1.411 -3.485 1.00 95.44 99 TYR A O 1
ATOM 858 N N . ASP A 1 100 ? -4.640 -0.648 -4.138 1.00 96.25 100 ASP A N 1
ATOM 859 C CA . ASP A 1 100 ? -5.583 -1.406 -3.312 1.00 96.25 100 ASP A CA 1
ATOM 860 C C . ASP A 1 100 ? -5.286 -1.241 -1.817 1.00 96.25 100 ASP A C 1
ATOM 862 O O . ASP A 1 100 ? -6.180 -0.896 -1.048 1.00 96.25 100 ASP A O 1
ATOM 866 N N . ASP A 1 101 ? -4.024 -1.375 -1.417 1.00 97.56 101 ASP A N 1
ATOM 867 C CA . ASP A 1 101 ? -3.553 -1.097 -0.055 1.00 97.56 101 ASP A CA 1
ATOM 868 C C . ASP A 1 101 ? -3.935 0.319 0.416 1.00 97.56 101 ASP A C 1
ATOM 870 O O . ASP A 1 101 ? -4.428 0.508 1.531 1.00 97.56 101 ASP A O 1
ATOM 874 N N . MET A 1 102 ? -3.741 1.329 -0.441 1.00 98.31 102 MET A N 1
ATOM 875 C CA . MET A 1 102 ? -4.159 2.703 -0.145 1.00 98.31 102 MET A CA 1
ATOM 876 C C . MET A 1 102 ? -5.682 2.847 -0.080 1.00 98.31 102 MET A C 1
ATOM 878 O O . MET A 1 102 ? -6.176 3.581 0.775 1.00 98.31 102 MET A O 1
ATOM 882 N N . ALA A 1 103 ? -6.431 2.156 -0.944 1.00 98.38 103 ALA A N 1
ATOM 883 C CA . ALA A 1 103 ? -7.890 2.201 -0.956 1.00 98.38 103 ALA A CA 1
ATOM 884 C C . ALA A 1 103 ? -8.490 1.611 0.328 1.00 98.38 103 ALA A C 1
ATOM 886 O O . ALA A 1 103 ? -9.374 2.232 0.921 1.00 98.38 103 ALA A O 1
ATOM 887 N N . TRP A 1 104 ? -7.975 0.474 0.809 1.00 98.69 104 TRP A N 1
ATOM 888 C CA . TRP A 1 104 ? -8.391 -0.105 2.089 1.00 98.69 104 TRP A CA 1
ATOM 889 C C . TRP A 1 104 ? -8.134 0.852 3.253 1.00 98.69 104 TRP A C 1
ATOM 891 O O . TRP A 1 104 ? -9.034 1.104 4.055 1.00 98.69 104 TRP A O 1
ATOM 901 N N . THR A 1 105 ? -6.946 1.461 3.315 1.00 98.75 105 THR A N 1
ATOM 902 C CA . THR A 1 105 ? -6.636 2.434 4.370 1.00 98.75 105 THR A CA 1
ATOM 903 C C . THR A 1 105 ? -7.497 3.693 4.266 1.00 98.75 105 THR A C 1
ATOM 905 O O . THR A 1 105 ? -7.977 4.185 5.286 1.00 98.75 105 THR A O 1
ATOM 908 N N . ALA A 1 106 ? -7.759 4.204 3.059 1.00 98.75 106 ALA A N 1
ATOM 909 C CA . ALA A 1 106 ? -8.630 5.361 2.863 1.00 98.75 106 ALA A CA 1
ATOM 910 C C . ALA A 1 106 ? -10.061 5.083 3.351 1.00 98.75 106 ALA A C 1
ATOM 912 O O . ALA A 1 106 ? -10.664 5.938 3.998 1.00 98.75 106 ALA A O 1
ATOM 913 N N . LEU A 1 107 ? -10.593 3.882 3.103 1.00 98.81 107 LEU A N 1
ATOM 914 C CA . LEU A 1 107 ? -11.907 3.477 3.605 1.00 98.81 107 LEU A CA 1
ATOM 915 C C . LEU A 1 107 ? -11.935 3.401 5.137 1.00 98.81 107 LEU A C 1
ATOM 917 O O . LEU A 1 107 ? -12.830 3.986 5.751 1.00 98.81 107 LEU A O 1
ATOM 921 N N . ALA A 1 108 ? -10.942 2.763 5.760 1.00 98.75 108 ALA A N 1
ATOM 922 C CA . ALA A 1 108 ? -10.858 2.663 7.218 1.00 98.75 108 ALA A CA 1
ATOM 923 C C . ALA A 1 108 ? -10.717 4.046 7.887 1.00 98.75 108 ALA A C 1
ATOM 925 O O . ALA A 1 108 ? -11.386 4.338 8.877 1.00 98.75 108 ALA A O 1
ATOM 926 N N . LEU A 1 109 ? -9.903 4.945 7.321 1.00 98.81 109 LEU A N 1
ATOM 927 C CA . LEU A 1 109 ? -9.757 6.319 7.818 1.00 98.81 109 LEU A CA 1
ATOM 928 C C . LEU A 1 109 ? -11.026 7.154 7.598 1.00 98.81 109 LEU A C 1
ATOM 930 O O . LEU A 1 109 ? -11.381 7.963 8.453 1.00 98.81 109 LEU A O 1
ATOM 934 N N . LEU A 1 110 ? -11.752 6.946 6.495 1.00 98.81 110 LEU A N 1
ATOM 935 C CA . LEU A 1 110 ? -13.044 7.599 6.277 1.00 98.81 110 LEU A CA 1
ATOM 936 C C . LEU A 1 110 ? -14.068 7.156 7.327 1.00 98.81 110 LEU A C 1
ATOM 938 O O . LEU A 1 110 ? -14.778 8.001 7.873 1.00 98.81 110 LEU A O 1
ATOM 942 N N . ARG A 1 111 ? -14.107 5.860 7.656 1.00 98.81 111 ARG A N 1
ATOM 943 C CA . ARG A 1 111 ? -14.929 5.345 8.758 1.00 98.81 111 ARG A CA 1
ATOM 944 C C . ARG A 1 111 ? -14.506 5.931 10.104 1.00 98.81 111 ARG A C 1
ATOM 946 O O . ARG A 1 111 ? -15.366 6.355 10.869 1.00 98.81 111 ARG A O 1
ATOM 953 N N . ALA A 1 112 ? -13.204 6.039 10.373 1.00 98.62 112 ALA A N 1
ATOM 954 C CA . ALA A 1 112 ? -12.702 6.668 11.595 1.00 98.62 112 ALA A CA 1
ATOM 955 C C . ALA A 1 112 ? -13.157 8.133 11.703 1.00 98.62 112 ALA A C 1
ATOM 957 O O . ALA A 1 112 ? -13.651 8.544 12.749 1.00 98.62 112 ALA A O 1
ATOM 958 N N . PHE A 1 113 ? -13.073 8.902 10.609 1.00 98.69 113 PHE A N 1
ATOM 959 C CA . PHE A 1 113 ? -13.588 10.272 10.555 1.00 98.69 113 PHE A CA 1
ATOM 960 C C . PHE A 1 113 ? -15.089 10.335 10.850 1.00 98.69 113 PHE A C 1
ATOM 962 O O . PHE A 1 113 ? -15.523 11.169 11.638 1.00 98.69 113 PHE A O 1
ATOM 969 N N . GLN A 1 114 ? -15.882 9.453 10.241 1.00 98.50 114 GLN A N 1
ATOM 970 C CA . GLN A 1 114 ? -17.328 9.406 10.463 1.00 98.50 114 GLN A CA 1
ATOM 971 C C . GLN A 1 114 ? -17.684 9.046 11.910 1.00 98.50 114 GLN A C 1
ATOM 973 O O . GLN A 1 114 ? -18.643 9.592 12.451 1.00 98.50 114 GLN A O 1
ATOM 978 N N . ALA A 1 115 ? -16.904 8.165 12.535 1.00 97.81 115 ALA A N 1
ATOM 979 C CA . ALA A 1 115 ? -17.133 7.717 13.899 1.00 97.81 115 ALA A CA 1
ATOM 980 C C . ALA A 1 115 ? -16.702 8.754 14.951 1.00 97.81 115 ALA A C 1
ATOM 982 O O . ALA A 1 115 ? -17.411 8.944 15.937 1.00 97.81 115 ALA A O 1
ATOM 983 N N . THR A 1 116 ? -15.559 9.426 14.768 1.00 96.75 116 THR A N 1
ATOM 984 C CA . THR A 1 116 ? -14.966 10.291 15.808 1.00 96.75 116 THR A CA 1
ATOM 985 C C . THR A 1 116 ? -15.020 11.789 15.503 1.00 96.75 116 THR A C 1
ATOM 987 O O . THR A 1 116 ? -14.853 12.596 16.414 1.00 96.75 116 THR A O 1
ATOM 990 N N . GLY A 1 117 ? -15.219 12.183 14.243 1.00 97.06 117 GLY A N 1
ATOM 991 C CA . GLY A 1 117 ? -15.181 13.581 13.796 1.00 97.06 117 GLY A CA 1
ATOM 992 C C . GLY A 1 117 ? -13.779 14.203 13.721 1.00 97.06 117 GLY A C 1
ATOM 993 O O . GLY A 1 117 ? -13.661 15.408 13.512 1.00 97.06 117 GLY A O 1
ATOM 994 N N . GLU A 1 118 ? -12.712 13.417 13.887 1.00 97.19 118 GLU A N 1
ATOM 995 C CA . GLU A 1 118 ? -11.331 13.923 13.917 1.00 97.19 118 GLU A CA 1
ATOM 996 C C . GLU A 1 118 ? -10.823 14.260 12.500 1.00 97.19 118 GLU A C 1
ATOM 998 O O . GLU A 1 118 ? -10.619 13.380 11.660 1.00 97.19 118 GLU A O 1
ATOM 1003 N N . GLU A 1 119 ? -10.576 15.544 12.222 1.00 98.06 119 GLU A N 1
ATOM 1004 C CA . GLU A 1 119 ? -10.204 16.036 10.879 1.00 98.06 119 GLU A CA 1
ATOM 1005 C C . GLU A 1 119 ? -8.853 15.496 10.359 1.00 98.06 119 GLU A C 1
ATOM 1007 O O . GLU A 1 119 ? -8.600 15.535 9.149 1.00 98.06 119 GLU A O 1
ATOM 1012 N N . GLU A 1 120 ? -7.986 14.954 11.227 1.00 97.38 120 GLU A N 1
ATOM 1013 C CA . GLU A 1 120 ? -6.725 14.330 10.795 1.00 97.38 120 GLU A CA 1
ATOM 1014 C C . GLU A 1 120 ? -6.972 13.137 9.857 1.00 97.38 120 GLU A C 1
ATOM 1016 O O . GLU A 1 120 ? -6.251 12.962 8.871 1.00 97.38 120 GLU A O 1
ATOM 1021 N N . TYR A 1 121 ? -8.046 12.377 10.088 1.00 98.62 121 TYR A N 1
ATOM 1022 C CA . TYR A 1 121 ? -8.416 11.250 9.238 1.00 98.62 121 TYR A CA 1
ATOM 1023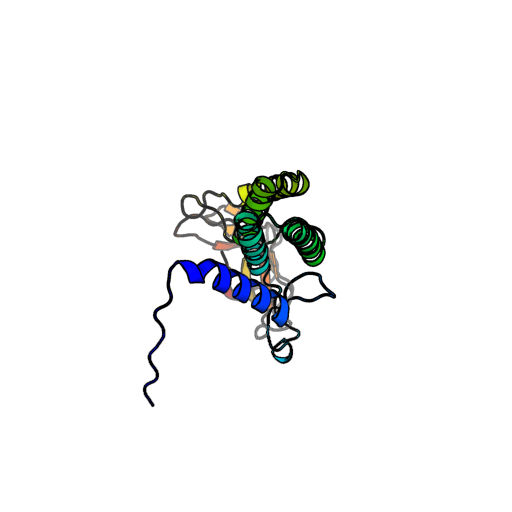 C C . TYR A 1 121 ? -8.919 11.710 7.876 1.00 98.62 121 TYR A C 1
ATOM 1025 O O . TYR A 1 121 ? -8.467 11.213 6.849 1.00 98.62 121 TYR A O 1
ATOM 1033 N N . LYS A 1 122 ? -9.801 12.713 7.841 1.00 98.56 122 LYS A N 1
ATOM 1034 C CA . LYS A 1 122 ? -10.303 13.281 6.585 1.00 98.56 122 LYS A CA 1
ATOM 1035 C C . LYS A 1 122 ? -9.180 13.867 5.735 1.00 98.56 122 LYS A C 1
ATOM 1037 O O . LYS A 1 122 ? -9.172 13.678 4.522 1.00 98.56 122 LYS A O 1
ATOM 1042 N N . THR A 1 123 ? -8.213 14.531 6.366 1.00 98.56 123 THR A N 1
ATOM 1043 C CA . THR A 1 123 ? -7.026 15.050 5.673 1.00 98.56 123 THR A CA 1
ATOM 1044 C C . THR A 1 123 ? -6.243 13.919 5.002 1.00 98.56 123 THR A C 1
ATOM 1046 O O . THR A 1 123 ? -5.933 14.011 3.816 1.00 98.56 123 THR A O 1
ATOM 1049 N N . ALA A 1 124 ? -5.993 12.821 5.723 1.00 98.50 124 ALA A N 1
ATOM 1050 C CA . ALA A 1 124 ? -5.313 11.646 5.180 1.00 98.50 124 ALA A CA 1
ATOM 1051 C C . ALA A 1 124 ? -6.112 10.947 4.062 1.00 98.50 124 ALA A C 1
ATOM 1053 O O . ALA A 1 124 ? -5.532 10.534 3.061 1.00 98.50 124 ALA A O 1
ATOM 1054 N N . VAL A 1 125 ? -7.442 10.859 4.182 1.00 98.81 125 VAL A N 1
ATOM 1055 C CA . VAL A 1 125 ? -8.317 10.311 3.127 1.00 98.81 125 VAL A CA 1
ATOM 1056 C C . VAL A 1 125 ? -8.199 11.118 1.838 1.00 98.81 125 VAL A C 1
ATOM 1058 O O . VAL A 1 125 ? -8.118 10.532 0.764 1.00 98.81 125 VAL A O 1
ATOM 1061 N N . LEU A 1 126 ? -8.170 12.450 1.923 1.00 98.62 126 LEU A N 1
ATOM 1062 C CA . LEU A 1 126 ? -8.037 13.308 0.744 1.00 98.62 126 LEU A CA 1
ATOM 1063 C C . LEU A 1 126 ? -6.654 13.180 0.085 1.00 98.62 126 LEU A C 1
ATOM 1065 O O . LEU A 1 126 ? -6.572 13.190 -1.145 1.00 98.62 126 LEU A O 1
ATOM 1069 N N . GLU A 1 127 ? -5.588 13.020 0.875 1.00 98.50 127 GLU A N 1
ATOM 1070 C CA . GLU A 1 127 ? -4.238 12.732 0.367 1.00 98.50 127 GLU A CA 1
ATOM 1071 C C . GLU A 1 127 ? -4.210 11.394 -0.385 1.00 98.50 127 GLU A C 1
ATOM 1073 O O . GLU A 1 127 ? -3.806 11.346 -1.548 1.00 98.50 127 GLU A O 1
ATOM 1078 N N . LEU A 1 128 ? -4.719 10.328 0.243 1.00 98.50 128 LEU A N 1
ATOM 1079 C CA . LEU A 1 128 ? -4.813 9.003 -0.369 1.00 98.50 128 LEU A CA 1
ATOM 1080 C C . LEU A 1 128 ? -5.663 9.025 -1.636 1.00 98.50 128 LEU A C 1
ATOM 1082 O O . LEU A 1 128 ? -5.244 8.495 -2.656 1.00 98.50 128 LEU A O 1
ATOM 1086 N N . TRP A 1 129 ? -6.838 9.655 -1.596 1.00 98.19 129 TRP A N 1
ATOM 1087 C CA . TRP A 1 129 ? -7.743 9.708 -2.740 1.00 98.19 129 TRP A CA 1
ATOM 1088 C C . TRP A 1 129 ? -7.111 10.413 -3.939 1.00 98.19 129 TRP A C 1
ATOM 1090 O O . TRP A 1 129 ? -7.198 9.906 -5.055 1.00 98.19 129 TRP A O 1
ATOM 1100 N N . THR A 1 130 ? -6.417 11.530 -3.704 1.00 98.00 130 THR A N 1
ATOM 1101 C CA . THR A 1 130 ? -5.700 12.264 -4.758 1.00 98.00 130 THR A CA 1
ATOM 1102 C C . THR A 1 130 ? -4.688 11.366 -5.470 1.00 98.00 130 THR A C 1
ATOM 1104 O O . THR A 1 130 ? -4.596 11.378 -6.696 1.00 98.00 130 THR A O 1
ATOM 1107 N N . ASP A 1 131 ? -3.945 10.557 -4.715 1.00 96.31 131 ASP A N 1
ATOM 1108 C CA . ASP A 1 131 ? -2.950 9.651 -5.279 1.00 96.31 131 ASP A CA 1
ATOM 1109 C C . ASP A 1 131 ? -3.596 8.411 -5.929 1.00 96.31 131 ASP A C 1
ATOM 1111 O O . ASP A 1 131 ? -3.232 8.046 -7.044 1.00 96.31 131 ASP A O 1
ATOM 1115 N N . ILE A 1 132 ? -4.635 7.832 -5.323 1.00 96.62 132 ILE A N 1
ATOM 1116 C CA . ILE A 1 132 ? -5.417 6.705 -5.864 1.00 96.62 132 ILE A CA 1
ATOM 1117 C C . ILE A 1 132 ? -6.035 7.035 -7.228 1.00 96.62 132 ILE A C 1
ATOM 1119 O O . ILE A 1 132 ? -6.078 6.176 -8.107 1.00 96.62 132 ILE A O 1
ATOM 1123 N N . GLN A 1 133 ? -6.476 8.276 -7.451 1.00 92.81 133 GLN A N 1
ATOM 1124 C CA . GLN A 1 133 ? -7.002 8.701 -8.752 1.00 92.81 133 GLN A CA 1
ATOM 1125 C C . GLN A 1 133 ? -5.976 8.552 -9.886 1.00 92.81 133 GLN A C 1
ATOM 1127 O O . GLN A 1 133 ? -6.373 8.356 -11.034 1.00 92.81 133 GLN A O 1
ATOM 1132 N N . THR A 1 134 ? -4.673 8.574 -9.580 1.00 89.62 134 THR A N 1
ATOM 1133 C CA . THR A 1 134 ? -3.614 8.341 -10.577 1.00 89.62 134 THR A CA 1
ATOM 1134 C C . THR A 1 134 ? -3.537 6.890 -11.057 1.00 89.62 134 THR A C 1
ATOM 1136 O O . THR A 1 134 ? -2.916 6.628 -12.083 1.00 89.62 134 THR A O 1
ATOM 1139 N N . ALA A 1 135 ? -4.197 5.953 -10.365 1.00 89.12 135 ALA A N 1
ATOM 1140 C CA . ALA A 1 135 ? -4.286 4.563 -10.798 1.00 89.12 135 ALA A CA 1
ATOM 1141 C C . ALA A 1 135 ? -5.090 4.413 -12.092 1.00 89.12 135 ALA A C 1
ATOM 1143 O O . ALA A 1 135 ? -4.860 3.461 -12.840 1.00 89.12 135 ALA A O 1
ATOM 1144 N N . TRP A 1 136 ? -6.057 5.306 -12.341 1.00 86.12 136 TRP A N 1
ATOM 1145 C CA . TRP A 1 136 ? -6.916 5.204 -13.512 1.00 86.12 136 TRP A CA 1
ATOM 1146 C C . TRP A 1 136 ? -6.139 5.496 -14.791 1.00 86.12 136 TRP A C 1
ATOM 1148 O O . TRP A 1 136 ? -5.534 6.556 -14.946 1.00 86.12 136 TRP A O 1
ATOM 1158 N N . ASN A 1 137 ? -6.214 4.575 -15.741 1.00 77.31 137 ASN A N 1
ATOM 1159 C CA . ASN A 1 137 ? -5.650 4.739 -17.071 1.00 77.31 137 ASN A CA 1
ATOM 1160 C C . ASN A 1 137 ? -6.494 3.974 -18.099 1.00 77.31 137 ASN A C 1
ATOM 1162 O O . ASN A 1 137 ? -7.345 3.164 -17.737 1.00 77.31 137 ASN A O 1
ATOM 1166 N N . ASP A 1 138 ? -6.244 4.224 -19.384 1.00 74.06 138 ASP A N 1
ATOM 1167 C CA . ASP A 1 138 ? -6.972 3.584 -20.487 1.00 74.06 138 ASP A CA 1
ATOM 1168 C C . ASP A 1 138 ? -6.383 2.212 -20.888 1.00 74.06 138 ASP A C 1
ATOM 1170 O O . ASP A 1 138 ? -6.814 1.610 -21.880 1.00 74.06 138 ASP A O 1
ATOM 1174 N N . HIS A 1 139 ? -5.405 1.674 -20.138 1.00 65.00 139 HIS A N 1
ATOM 1175 C CA . HIS A 1 139 ? -4.885 0.330 -20.403 1.00 65.00 139 HIS A CA 1
ATOM 1176 C C . HIS A 1 139 ? -6.011 -0.689 -20.205 1.00 65.00 139 HIS A C 1
ATOM 1178 O O . HIS A 1 139 ? -6.902 -0.517 -19.377 1.00 65.00 139 HIS A O 1
ATOM 1184 N N . PHE A 1 140 ? -5.997 -1.757 -21.004 1.00 65.69 140 PHE A N 1
ATOM 1185 C CA . PHE A 1 140 ? -7.025 -2.806 -20.966 1.00 65.69 140 PHE A CA 1
ATOM 1186 C C . PHE A 1 140 ? -8.486 -2.324 -21.125 1.00 65.69 140 PHE A C 1
ATOM 1188 O O . PHE A 1 140 ? -9.410 -3.075 -20.832 1.00 65.69 140 PHE A O 1
ATOM 1195 N N . GLY A 1 141 ? -8.708 -1.129 -21.696 1.00 68.44 141 GLY A N 1
ATOM 1196 C CA . GLY A 1 141 ? -10.048 -0.565 -21.904 1.00 68.44 141 GLY A CA 1
ATOM 1197 C C . GLY A 1 141 ? -10.555 0.287 -20.738 1.00 68.44 141 GLY A C 1
ATOM 1198 O O . GLY A 1 141 ? -11.754 0.551 -20.665 1.00 68.44 141 GLY A O 1
ATOM 1199 N N . GLY A 1 142 ? -9.654 0.717 -19.854 1.00 76.56 142 GLY A N 1
ATOM 1200 C CA . GLY A 1 142 ? -9.981 1.474 -18.654 1.00 76.56 142 GLY A CA 1
ATOM 1201 C C . GLY A 1 142 ? -9.826 0.628 -17.395 1.00 76.56 142 GLY A C 1
ATOM 1202 O O . GLY A 1 142 ? -10.049 -0.583 -17.405 1.00 76.56 142 GLY A O 1
ATOM 1203 N N . GLY A 1 143 ? -9.483 1.274 -16.288 1.00 83.00 143 GLY A N 1
ATOM 1204 C CA . GLY A 1 143 ? -9.420 0.632 -14.982 1.00 83.00 143 GLY A CA 1
ATOM 1205 C C . GLY A 1 143 ? -8.349 1.239 -14.095 1.00 83.00 143 GLY A C 1
ATOM 1206 O O . GLY A 1 143 ? -7.552 2.071 -14.522 1.00 83.00 143 GLY A O 1
ATOM 1207 N N . MET A 1 144 ? -8.347 0.815 -12.836 1.00 85.88 144 MET A N 1
ATOM 1208 C CA . MET A 1 144 ? -7.329 1.215 -11.872 1.00 85.88 144 MET A CA 1
ATOM 1209 C C . MET A 1 144 ? -6.180 0.213 -11.918 1.00 85.88 144 MET A C 1
ATOM 1211 O O . MET A 1 144 ? -6.400 -0.991 -11.793 1.00 85.88 144 MET A O 1
ATOM 1215 N N . ALA A 1 145 ? -4.959 0.710 -12.098 1.00 85.38 145 ALA A N 1
ATOM 1216 C CA . ALA A 1 145 ? -3.758 -0.091 -11.934 1.00 85.38 145 ALA A CA 1
ATOM 1217 C C . ALA A 1 145 ? -3.694 -0.677 -10.517 1.00 85.38 145 ALA A C 1
ATOM 1219 O O . ALA A 1 145 ? -4.156 -0.067 -9.553 1.00 85.38 145 ALA A O 1
ATOM 1220 N N . TRP A 1 146 ? -3.079 -1.850 -10.388 1.00 85.75 146 TRP A N 1
ATOM 1221 C CA . TRP A 1 146 ? -2.874 -2.483 -9.088 1.00 85.75 146 TRP A CA 1
ATOM 1222 C C . TRP A 1 146 ? -1.831 -1.738 -8.240 1.00 85.75 146 TRP A C 1
ATOM 1224 O O . TRP A 1 146 ? -2.042 -1.490 -7.055 1.00 85.75 146 TRP A O 1
ATOM 1234 N N . LYS A 1 147 ? -0.718 -1.321 -8.852 1.00 88.19 147 LYS A N 1
ATOM 1235 C CA . LYS A 1 147 ? 0.390 -0.619 -8.190 1.00 88.19 147 LYS A CA 1
ATOM 1236 C C . LYS A 1 147 ? 1.042 0.413 -9.110 1.00 88.19 147 LYS A C 1
ATOM 1238 O O . LYS A 1 147 ? 0.837 0.371 -10.323 1.00 88.19 147 LYS A O 1
ATOM 1243 N N . LYS A 1 148 ? 1.825 1.327 -8.532 1.00 83.56 148 LYS A N 1
ATOM 1244 C CA . LYS A 1 148 ? 2.458 2.454 -9.242 1.00 83.56 148 LYS A CA 1
ATOM 1245 C C . LYS A 1 148 ? 3.556 2.021 -10.208 1.00 83.56 148 LYS A C 1
ATOM 1247 O O . LYS A 1 148 ? 3.700 2.617 -11.268 1.00 83.56 148 LYS A O 1
ATOM 1252 N N . ASP A 1 149 ? 4.349 1.022 -9.833 1.00 78.69 149 ASP A N 1
ATOM 1253 C CA . ASP A 1 149 ? 5.476 0.541 -10.626 1.00 78.69 149 ASP A CA 1
ATOM 1254 C C . ASP A 1 149 ? 5.065 -0.621 -11.545 1.00 78.69 149 ASP A C 1
ATOM 1256 O O . ASP A 1 149 ? 4.845 -1.759 -11.121 1.00 78.69 149 ASP A O 1
ATOM 1260 N N . GLN A 1 150 ? 5.009 -0.339 -12.841 1.00 72.88 150 GLN A N 1
ATOM 1261 C CA . GLN A 1 150 ? 4.871 -1.352 -13.891 1.00 72.88 150 GLN A CA 1
ATOM 1262 C C . GLN A 1 150 ? 6.250 -1.583 -14.512 1.00 72.88 150 GLN A C 1
ATOM 1264 O O . GLN A 1 150 ? 6.957 -0.611 -14.758 1.00 72.88 150 GLN A O 1
ATOM 1269 N N . LEU A 1 151 ? 6.698 -2.833 -14.667 1.00 78.00 151 LEU A N 1
ATOM 1270 C CA . LEU A 1 151 ? 8.101 -3.126 -15.002 1.00 78.00 151 LEU A CA 1
ATOM 1271 C C . LEU A 1 151 ? 8.244 -4.069 -16.201 1.00 78.00 151 LEU A C 1
ATOM 1273 O O . LEU A 1 151 ? 7.718 -5.187 -16.208 1.00 78.00 151 LEU A O 1
ATOM 1277 N N . GLU A 1 152 ? 9.100 -3.665 -17.137 1.00 84.31 152 GLU A N 1
ATOM 1278 C CA . GLU A 1 152 ? 9.536 -4.443 -18.293 1.00 84.31 152 GLU A CA 1
ATOM 1279 C C . GLU A 1 152 ? 11.008 -4.804 -18.120 1.00 84.31 152 GLU A C 1
ATOM 1281 O O . GLU A 1 152 ? 11.899 -3.950 -18.168 1.00 84.31 152 GLU A O 1
ATOM 1286 N N . THR A 1 153 ? 11.282 -6.091 -17.921 1.00 90.81 153 THR A N 1
ATOM 1287 C CA . THR A 1 153 ? 12.636 -6.587 -17.675 1.00 90.81 153 THR A CA 1
ATOM 1288 C C . THR A 1 153 ? 13.132 -7.409 -18.852 1.00 90.81 153 THR A C 1
ATOM 1290 O O . THR A 1 153 ? 12.601 -8.479 -19.147 1.00 90.81 153 THR A O 1
ATOM 1293 N N . PHE A 1 154 ? 14.207 -6.949 -19.487 1.00 94.38 154 PHE A N 1
ATOM 1294 C CA . PHE A 1 154 ? 14.921 -7.697 -20.517 1.00 94.38 154 PHE A CA 1
ATOM 1295 C C . PHE A 1 154 ? 16.087 -8.455 -19.892 1.00 94.38 154 PHE A C 1
ATOM 1297 O O . PHE A 1 154 ? 16.943 -7.850 -19.240 1.00 94.38 154 PHE A O 1
ATOM 1304 N N . ARG A 1 155 ? 16.168 -9.763 -20.140 1.00 96.19 155 ARG A N 1
ATOM 1305 C CA . ARG A 1 155 ? 17.364 -10.563 -19.855 1.00 96.19 155 ARG A CA 1
ATOM 1306 C C . ARG A 1 155 ? 18.235 -10.656 -21.101 1.00 96.19 155 ARG A C 1
ATOM 1308 O O . ARG A 1 155 ? 17.741 -10.943 -22.191 1.00 96.19 155 ARG A O 1
ATOM 1315 N N . TYR A 1 156 ? 19.533 -10.417 -20.938 1.00 97.44 156 TYR A N 1
ATOM 1316 C CA . TYR A 1 156 ? 20.460 -10.291 -22.058 1.00 97.44 156 TYR A CA 1
ATOM 1317 C C . TYR A 1 156 ? 21.879 -10.754 -21.722 1.00 97.44 156 TYR A C 1
ATOM 1319 O O . TYR A 1 156 ? 22.250 -10.823 -20.549 1.00 97.44 156 TYR A O 1
ATOM 1327 N N . SER A 1 157 ? 22.696 -10.994 -22.750 1.00 97.00 157 SER A N 1
ATOM 1328 C CA . SER A 1 157 ? 24.158 -11.010 -22.640 1.00 97.00 157 SER A CA 1
ATOM 1329 C C . SER A 1 157 ? 24.811 -10.006 -23.594 1.00 97.00 157 SER A C 1
ATOM 1331 O O . SER A 1 157 ? 24.338 -9.758 -24.706 1.00 97.00 157 SER A O 1
ATOM 1333 N N . GLY A 1 158 ? 25.888 -9.375 -23.122 1.00 95.56 158 GLY A N 1
ATOM 1334 C CA . GLY A 1 158 ? 26.623 -8.306 -23.798 1.00 95.56 158 GLY A CA 1
ATOM 1335 C C . GLY A 1 158 ? 28.126 -8.563 -23.731 1.00 95.56 158 GLY A C 1
ATOM 1336 O O . GLY A 1 158 ? 28.865 -7.830 -23.067 1.00 95.56 158 GLY A O 1
ATOM 1337 N N . GLY A 1 159 ? 28.586 -9.635 -24.385 1.00 93.50 159 GLY A N 1
ATOM 1338 C CA . GLY A 1 159 ? 29.988 -10.067 -24.332 1.00 93.50 159 GLY A CA 1
ATOM 1339 C C . GLY A 1 159 ? 30.969 -9.064 -24.953 1.00 93.50 159 GLY A C 1
ATOM 1340 O O . GLY A 1 159 ? 32.114 -8.971 -24.516 1.00 93.50 159 GLY A O 1
ATOM 1341 N N . ALA A 1 160 ? 30.506 -8.269 -25.923 1.00 93.38 160 ALA A N 1
ATOM 1342 C CA . ALA A 1 160 ? 31.317 -7.293 -26.657 1.00 93.38 160 ALA A CA 1
ATOM 1343 C C . ALA A 1 160 ? 31.522 -5.941 -25.940 1.00 93.38 160 ALA A C 1
ATOM 1345 O O . ALA A 1 160 ? 32.336 -5.139 -26.389 1.00 93.38 160 ALA A O 1
ATOM 1346 N N . GLY A 1 161 ? 30.812 -5.668 -24.841 1.00 94.56 161 GLY A N 1
ATOM 1347 C CA . GLY A 1 161 ? 30.845 -4.371 -24.156 1.00 94.56 161 GLY A CA 1
ATOM 1348 C C . GLY A 1 161 ? 29.448 -3.835 -23.853 1.00 94.56 161 GLY A C 1
ATOM 1349 O O . GLY A 1 161 ? 28.455 -4.523 -24.079 1.00 94.56 161 GLY A O 1
ATOM 1350 N N . ASN A 1 162 ? 29.372 -2.601 -23.343 1.00 96.31 162 ASN A N 1
ATOM 1351 C CA . ASN A 1 162 ? 28.089 -1.925 -23.124 1.00 96.31 162 ASN A CA 1
ATOM 1352 C C . ASN A 1 162 ? 27.380 -1.709 -24.467 1.00 96.31 162 ASN A C 1
ATOM 1354 O O . ASN A 1 162 ? 28.019 -1.268 -25.422 1.00 96.31 162 ASN A O 1
ATOM 1358 N N . ALA A 1 163 ? 26.083 -1.980 -24.537 1.00 96.50 163 ALA A N 1
ATOM 1359 C CA . ALA A 1 163 ? 25.270 -1.807 -25.731 1.00 96.50 163 ALA A CA 1
ATOM 1360 C C . ALA A 1 163 ? 24.119 -0.826 -25.472 1.00 96.50 163 ALA A C 1
ATOM 1362 O O . ALA A 1 163 ? 23.607 -0.732 -24.359 1.00 96.50 163 ALA A O 1
ATOM 1363 N N . GLY A 1 164 ? 23.717 -0.098 -26.512 1.00 95.62 164 GLY A N 1
ATOM 1364 C CA . GLY A 1 164 ? 22.571 0.817 -26.484 1.00 95.62 164 GLY A CA 1
ATOM 1365 C C . GLY A 1 164 ? 21.477 0.360 -27.443 1.00 95.62 164 GLY A C 1
ATOM 1366 O O . GLY A 1 164 ? 21.796 -0.063 -28.558 1.00 95.62 164 GLY A O 1
ATOM 1367 N N . ARG A 1 165 ? 20.207 0.404 -27.029 1.00 96.62 165 ARG A N 1
ATOM 1368 C CA . ARG A 1 165 ? 19.045 0.141 -27.903 1.00 96.62 165 ARG A CA 1
ATOM 1369 C C . ARG A 1 165 ? 17.943 1.157 -27.661 1.00 96.62 165 ARG A C 1
ATOM 1371 O O . ARG A 1 165 ? 17.738 1.591 -26.534 1.00 96.62 165 ARG A O 1
ATOM 1378 N N . TYR A 1 166 ? 17.177 1.463 -28.697 1.00 95.75 166 TYR A N 1
ATOM 1379 C CA . TYR A 1 166 ? 15.954 2.242 -28.544 1.00 95.75 166 TYR A CA 1
ATOM 1380 C C . TYR A 1 166 ? 14.792 1.306 -28.238 1.00 95.75 166 TYR A C 1
ATOM 1382 O O . TYR A 1 166 ? 14.618 0.314 -28.944 1.00 95.75 166 TYR A O 1
ATOM 1390 N N . LEU A 1 167 ? 13.979 1.626 -27.236 1.00 95.06 167 LEU A N 1
ATOM 1391 C CA . LEU A 1 167 ? 12.747 0.887 -26.979 1.00 95.06 167 LEU A CA 1
ATOM 1392 C C . LEU A 1 167 ? 11.601 1.542 -27.741 1.00 95.06 167 LEU A C 1
ATOM 1394 O O . LEU A 1 167 ? 11.373 2.745 -27.606 1.00 95.06 167 LEU A O 1
ATOM 1398 N N . TYR A 1 168 ? 10.883 0.739 -28.517 1.00 94.94 168 TYR A N 1
ATOM 1399 C CA . TYR A 1 168 ? 9.656 1.123 -29.195 1.00 94.94 168 TYR A CA 1
ATOM 1400 C C . TYR A 1 168 ? 8.507 0.235 -28.725 1.00 94.94 168 TYR A C 1
ATOM 1402 O O . TYR A 1 168 ? 8.674 -0.978 -28.593 1.00 94.94 168 TYR A O 1
ATOM 1410 N N . VAL A 1 169 ? 7.335 0.835 -28.543 1.00 93.94 169 VAL A N 1
ATOM 1411 C CA . VAL A 1 169 ? 6.073 0.137 -28.289 1.00 93.94 169 VAL A CA 1
ATOM 1412 C C . VAL A 1 169 ? 5.086 0.542 -29.368 1.00 93.94 169 VAL A C 1
ATOM 1414 O O . VAL A 1 169 ? 4.888 1.727 -29.622 1.00 93.94 169 VAL A O 1
ATOM 1417 N N . ASN A 1 170 ? 4.497 -0.443 -30.045 1.00 93.94 170 ASN A N 1
ATOM 1418 C CA . ASN A 1 170 ? 3.523 -0.238 -31.121 1.00 93.94 170 ASN A CA 1
ATOM 1419 C C . ASN A 1 170 ? 4.012 0.752 -32.201 1.00 93.94 170 ASN A C 1
ATOM 1421 O O . ASN A 1 170 ? 3.243 1.536 -32.747 1.00 93.94 170 ASN A O 1
ATOM 1425 N N . GLY A 1 171 ? 5.319 0.724 -32.496 1.00 91.69 171 GLY A N 1
ATOM 1426 C CA . GLY A 1 171 ? 5.960 1.593 -33.488 1.00 91.69 171 GLY A CA 1
ATOM 1427 C C . GLY A 1 171 ? 6.320 3.003 -33.001 1.00 91.69 171 GLY A C 1
ATOM 1428 O O . GLY A 1 171 ? 6.966 3.737 -33.747 1.00 91.69 171 GLY A O 1
ATOM 1429 N N . ALA A 1 172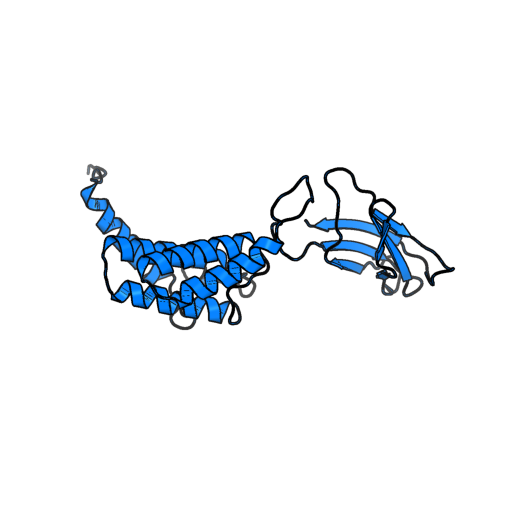 ? 5.991 3.374 -31.760 1.00 92.69 172 ALA A N 1
ATOM 1430 C CA . ALA A 1 172 ? 6.377 4.645 -31.147 1.00 92.69 172 ALA A CA 1
ATOM 1431 C C . ALA A 1 172 ? 7.600 4.476 -30.232 1.00 92.69 172 ALA A C 1
ATOM 1433 O O . ALA A 1 172 ? 7.664 3.533 -29.447 1.00 92.69 172 ALA A O 1
ATOM 1434 N N . GLY A 1 173 ? 8.576 5.384 -30.325 1.00 91.88 173 GLY A N 1
ATOM 1435 C CA . GLY A 1 173 ? 9.765 5.365 -29.469 1.00 91.88 173 GLY A CA 1
ATOM 1436 C C . GLY A 1 173 ? 9.433 5.812 -28.045 1.00 91.88 173 GLY A C 1
ATOM 1437 O O . GLY A 1 173 ? 8.948 6.924 -27.858 1.00 91.88 173 GLY A O 1
ATOM 1438 N N . VAL A 1 174 ? 9.715 4.962 -27.056 1.00 92.31 174 VAL A N 1
ATOM 1439 C CA . VAL A 1 174 ? 9.428 5.211 -25.630 1.00 92.31 174 VAL A CA 1
ATOM 1440 C C . VAL A 1 174 ? 10.693 5.446 -24.801 1.00 92.31 174 VAL A C 1
ATOM 1442 O O . VAL A 1 174 ? 10.665 6.217 -23.848 1.00 92.31 174 VAL A O 1
ATOM 1445 N N . VAL A 1 175 ? 11.830 4.847 -25.179 1.00 93.31 175 VAL A N 1
ATOM 1446 C CA . VAL A 1 175 ? 13.131 5.106 -24.539 1.00 93.31 175 VAL A CA 1
ATOM 1447 C C . VAL A 1 175 ? 14.199 5.308 -25.603 1.00 93.31 175 VAL A C 1
ATOM 1449 O O . VAL A 1 175 ? 14.431 4.438 -26.443 1.00 93.31 175 VAL A O 1
ATOM 1452 N N . ASN A 1 176 ? 14.881 6.452 -25.536 1.00 92.50 176 ASN A N 1
ATOM 1453 C CA . ASN A 1 176 ? 15.885 6.851 -26.523 1.00 92.50 176 ASN A CA 1
ATOM 1454 C C . ASN A 1 176 ? 17.208 6.084 -26.408 1.00 92.50 176 ASN A C 1
ATOM 1456 O O . ASN A 1 176 ? 17.944 6.014 -27.378 1.00 92.50 176 ASN A O 1
ATOM 1460 N N . ASN A 1 177 ? 17.560 5.536 -25.247 1.00 93.62 177 ASN A N 1
ATOM 1461 C CA . ASN A 1 177 ? 18.740 4.683 -25.125 1.00 93.62 177 ASN A CA 1
ATOM 1462 C C . ASN A 1 177 ? 18.652 3.826 -23.862 1.00 93.62 177 ASN A C 1
ATOM 1464 O O . ASN A 1 177 ? 19.027 4.256 -22.772 1.00 93.62 177 ASN A O 1
ATOM 1468 N N . VAL A 1 178 ? 18.151 2.606 -24.009 1.00 94.81 178 VAL A N 1
ATOM 1469 C CA . VAL A 1 178 ? 18.253 1.572 -22.985 1.00 94.81 178 VAL A CA 1
ATOM 1470 C C . VAL A 1 178 ? 19.701 1.099 -22.951 1.00 94.81 178 VAL A C 1
ATOM 1472 O O . VAL A 1 178 ? 20.217 0.581 -23.945 1.00 94.81 178 VAL A O 1
ATOM 1475 N N . VAL A 1 179 ? 20.353 1.290 -21.806 1.00 95.38 179 VAL A N 1
ATOM 1476 C CA . VAL A 1 179 ? 21.746 0.891 -21.597 1.00 95.38 179 VAL A CA 1
ATOM 1477 C C . VAL A 1 179 ? 21.803 -0.549 -21.098 1.00 95.38 179 VAL A C 1
ATOM 1479 O O . VAL A 1 179 ? 21.283 -0.881 -20.035 1.00 95.38 179 VAL A O 1
ATOM 1482 N N . PHE A 1 180 ? 22.497 -1.389 -21.855 1.00 96.50 180 PHE A N 1
ATOM 1483 C CA . PHE A 1 180 ? 22.806 -2.773 -21.522 1.00 96.50 180 PHE A CA 1
ATOM 1484 C C . PHE A 1 180 ? 24.283 -2.857 -21.134 1.00 96.50 180 PHE A C 1
ATOM 1486 O O . PHE A 1 180 ? 25.166 -2.739 -21.983 1.00 96.50 180 PHE A O 1
ATOM 1493 N N . ASN A 1 181 ? 24.573 -3.024 -19.847 1.00 97.00 181 ASN A N 1
ATOM 1494 C CA . ASN A 1 181 ? 25.940 -3.103 -19.337 1.00 97.00 181 ASN A CA 1
ATOM 1495 C C . ASN A 1 181 ? 26.632 -4.409 -19.752 1.00 97.00 181 ASN A C 1
ATOM 1497 O O . ASN A 1 181 ? 26.019 -5.473 -19.802 1.00 97.00 181 ASN A O 1
ATOM 1501 N N . ARG A 1 182 ? 27.941 -4.345 -20.006 1.00 96.62 182 ARG A N 1
ATOM 1502 C CA . ARG A 1 182 ? 28.769 -5.506 -20.356 1.00 96.62 182 ARG A CA 1
ATOM 1503 C C . ARG A 1 182 ? 28.599 -6.638 -19.334 1.00 96.62 182 ARG A C 1
ATOM 1505 O O . ARG A 1 182 ? 28.759 -6.419 -18.137 1.00 96.62 182 ARG A O 1
ATOM 1512 N N . THR A 1 183 ? 28.401 -7.863 -19.820 1.00 96.62 183 THR A N 1
ATOM 1513 C CA . THR A 1 183 ? 28.280 -9.069 -18.974 1.00 96.62 183 THR A CA 1
ATOM 1514 C C . THR A 1 183 ? 29.578 -9.873 -18.846 1.00 96.62 183 THR A C 1
ATOM 1516 O O . THR A 1 183 ? 29.661 -10.811 -18.060 1.00 96.62 183 THR A O 1
ATOM 1519 N N . GLY A 1 184 ? 30.618 -9.513 -19.602 1.00 92.56 184 GLY A N 1
ATOM 1520 C CA . GLY A 1 184 ? 31.951 -10.122 -19.536 1.00 92.56 184 GLY A CA 1
ATOM 1521 C C . GLY A 1 184 ? 32.170 -11.242 -20.558 1.00 92.56 184 GLY A C 1
ATOM 1522 O O . GLY A 1 184 ? 33.242 -11.279 -21.159 1.00 92.56 184 GLY A O 1
ATOM 1523 N N . SER A 1 185 ? 31.153 -12.072 -20.818 1.00 94.94 185 SER A N 1
ATOM 1524 C CA . SER A 1 185 ? 31.114 -13.075 -21.896 1.00 94.94 185 SER A CA 1
ATOM 1525 C C . SER A 1 185 ? 29.685 -13.242 -22.443 1.00 94.94 185 SER A C 1
ATOM 1527 O O . SER A 1 185 ? 28.735 -12.693 -21.885 1.00 94.94 185 SER A O 1
ATOM 1529 N N . TRP A 1 186 ? 29.526 -13.999 -23.533 1.00 95.94 186 TRP A N 1
ATOM 1530 C CA . TRP A 1 186 ? 28.214 -14.309 -24.118 1.00 95.94 186 TRP A CA 1
ATOM 1531 C C . TRP A 1 186 ? 27.392 -15.324 -23.313 1.00 95.94 186 TRP A C 1
ATOM 1533 O O . TRP A 1 186 ? 26.168 -15.336 -23.450 1.00 95.94 186 TRP A O 1
ATOM 1543 N N . ASP A 1 187 ? 28.046 -16.101 -22.446 1.00 95.81 187 ASP A N 1
ATOM 1544 C CA . ASP A 1 187 ? 27.413 -17.075 -21.546 1.00 95.81 187 ASP A CA 1
ATOM 1545 C C . ASP A 1 187 ? 26.991 -16.453 -20.205 1.00 95.81 187 ASP A C 1
ATOM 1547 O O . ASP A 1 187 ? 26.206 -17.033 -19.455 1.00 95.81 187 ASP A O 1
ATOM 1551 N N . SER A 1 188 ? 27.491 -15.253 -19.903 1.00 95.94 188 SER A N 1
ATOM 1552 C CA . SER A 1 188 ? 27.101 -14.473 -18.730 1.00 95.94 188 SER A CA 1
ATOM 1553 C C . SER A 1 188 ? 25.913 -13.578 -19.059 1.00 95.94 188 SER A C 1
ATOM 1555 O O . SER A 1 188 ? 25.985 -12.762 -19.979 1.00 95.94 188 SER A O 1
ATOM 1557 N N . TYR A 1 189 ? 24.847 -13.671 -18.268 1.00 96.44 189 TYR A N 1
ATOM 1558 C CA . TYR A 1 189 ? 23.622 -12.900 -18.475 1.00 96.44 189 TYR A CA 1
ATOM 1559 C C . TYR A 1 189 ? 23.362 -11.914 -17.344 1.00 96.44 189 TYR A C 1
ATOM 1561 O O . TYR A 1 189 ? 23.724 -12.153 -16.194 1.00 96.44 189 TYR A O 1
ATOM 1569 N N . ASN A 1 190 ? 22.680 -10.827 -17.683 1.00 96.56 190 ASN A N 1
ATOM 1570 C CA . ASN A 1 190 ? 22.201 -9.823 -16.745 1.00 96.56 190 ASN A CA 1
ATOM 1571 C C . ASN A 1 190 ? 20.790 -9.362 -17.149 1.00 96.56 190 ASN A C 1
ATOM 1573 O O . ASN A 1 190 ? 20.268 -9.762 -18.193 1.00 96.56 190 ASN A O 1
ATOM 1577 N N . THR A 1 191 ? 20.170 -8.527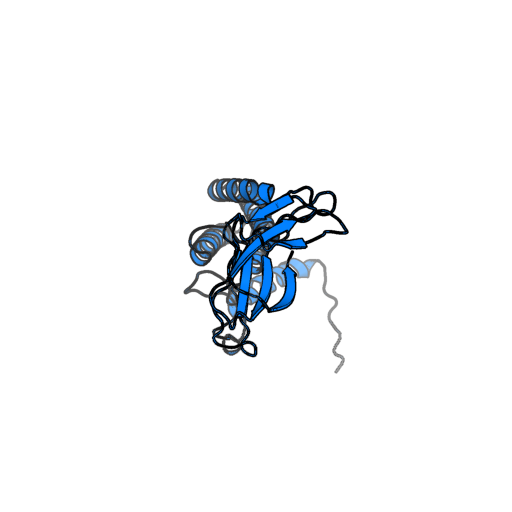 -16.324 1.00 96.25 191 THR A N 1
ATOM 1578 C CA . THR A 1 191 ? 18.859 -7.930 -16.584 1.00 96.25 191 THR A CA 1
ATOM 1579 C C . THR A 1 191 ? 18.945 -6.414 -16.650 1.00 96.25 191 THR A C 1
ATOM 1581 O O . THR A 1 191 ? 19.730 -5.795 -15.933 1.00 96.25 191 THR A O 1
ATOM 1584 N N . VAL A 1 192 ? 18.116 -5.807 -17.495 1.00 94.56 192 VAL A N 1
ATOM 1585 C CA . VAL A 1 192 ? 17.796 -4.378 -17.440 1.00 94.56 192 VAL A CA 1
ATOM 1586 C C . VAL A 1 192 ? 16.292 -4.244 -17.261 1.00 94.56 192 VAL A C 1
ATOM 1588 O O . VAL A 1 192 ? 15.527 -4.914 -17.952 1.00 94.56 192 VAL A O 1
ATOM 1591 N N . THR A 1 193 ? 15.882 -3.408 -16.314 1.00 92.25 193 THR A N 1
ATOM 1592 C CA . THR A 1 193 ? 14.474 -3.153 -16.012 1.00 92.25 193 THR A CA 1
ATOM 1593 C C . THR A 1 193 ? 14.150 -1.718 -16.369 1.00 92.25 193 THR A C 1
ATOM 1595 O O . THR A 1 193 ? 14.863 -0.799 -15.966 1.00 92.25 193 THR A O 1
ATOM 1598 N N . ILE A 1 194 ? 13.079 -1.544 -17.129 1.00 90.25 194 ILE A N 1
ATOM 1599 C CA . ILE A 1 194 ? 12.569 -0.248 -17.548 1.00 90.25 194 ILE A CA 1
ATOM 1600 C C . ILE A 1 194 ? 11.247 -0.055 -16.812 1.00 90.25 194 ILE A C 1
ATOM 1602 O O . ILE A 1 194 ? 10.377 -0.915 -16.933 1.00 90.25 194 ILE A O 1
ATOM 1606 N N . PRO A 1 195 ? 11.111 1.002 -15.998 1.00 83.50 195 PRO A N 1
ATOM 1607 C CA . PRO A 1 195 ? 9.861 1.268 -15.317 1.00 83.50 195 PRO A CA 1
ATOM 1608 C C . PRO A 1 195 ? 8.873 1.992 -16.233 1.00 83.50 195 PRO A C 1
ATOM 1610 O O . PRO A 1 195 ? 9.256 2.832 -17.049 1.00 83.50 195 PRO A O 1
ATOM 1613 N N . ASN A 1 196 ? 7.597 1.726 -15.988 1.00 80.62 196 ASN A N 1
ATOM 1614 C CA . ASN A 1 196 ? 6.427 2.434 -16.482 1.00 80.62 196 ASN A CA 1
ATOM 1615 C C . ASN A 1 196 ? 6.313 2.462 -18.014 1.00 80.62 196 ASN A C 1
ATOM 1617 O O . ASN A 1 196 ? 5.987 3.506 -18.584 1.00 80.62 196 ASN A O 1
ATOM 1621 N N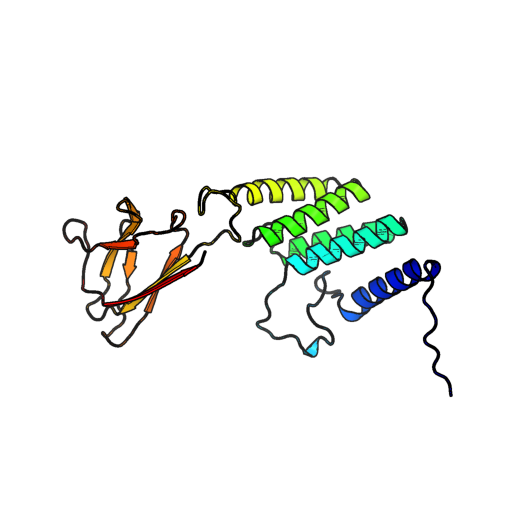 . VAL A 1 197 ? 6.569 1.340 -18.703 1.00 85.44 197 VAL A N 1
ATOM 1622 C CA . VAL A 1 197 ? 6.257 1.256 -20.136 1.00 85.44 197 VAL A CA 1
ATOM 1623 C C . VAL A 1 197 ? 4.754 1.045 -20.320 1.00 85.44 197 VAL A C 1
ATOM 1625 O O . VAL A 1 197 ? 4.169 0.047 -19.914 1.00 85.44 197 VAL A O 1
ATOM 1628 N N . THR A 1 198 ? 4.112 2.005 -20.976 1.00 82.44 198 THR A N 1
ATOM 1629 C CA . THR A 1 198 ? 2.687 1.954 -21.317 1.00 82.44 198 THR A CA 1
ATOM 1630 C C . THR A 1 198 ? 2.419 0.918 -22.411 1.00 82.44 198 THR A C 1
ATOM 1632 O O . THR A 1 198 ? 2.964 1.030 -23.512 1.00 82.44 198 THR A O 1
ATOM 1635 N N . LEU A 1 199 ? 1.534 -0.046 -22.137 1.00 83.62 199 LEU A N 1
ATOM 1636 C CA . LEU A 1 199 ? 1.022 -1.016 -23.111 1.00 83.62 199 LEU A CA 1
ATOM 1637 C C . LEU A 1 199 ? -0.484 -0.817 -23.346 1.00 83.62 199 LEU A C 1
ATOM 1639 O O . LEU A 1 199 ? -1.241 -0.500 -22.432 1.00 83.62 199 LEU A O 1
ATOM 1643 N N . ASN A 1 200 ? -0.934 -1.050 -24.579 1.00 83.06 200 ASN A N 1
ATOM 1644 C CA . ASN A 1 200 ? -2.350 -1.019 -24.942 1.00 83.06 200 ASN A CA 1
ATOM 1645 C C . ASN A 1 200 ? -3.080 -2.282 -24.457 1.00 83.06 200 ASN A C 1
ATOM 1647 O O . ASN A 1 200 ? -2.464 -3.323 -24.228 1.00 83.06 200 ASN A O 1
ATOM 1651 N N . SER A 1 201 ? -4.414 -2.230 -24.397 1.00 76.50 201 SER A N 1
ATOM 1652 C CA . SER A 1 201 ? -5.230 -3.445 -24.270 1.00 76.50 201 SER A CA 1
ATOM 1653 C C . SER A 1 201 ? -4.926 -4.442 -25.392 1.00 76.50 201 SER A C 1
ATOM 1655 O O . SER A 1 201 ? -4.874 -4.071 -26.567 1.00 76.50 201 SER A O 1
ATOM 1657 N N . GLY A 1 202 ? -4.783 -5.719 -25.041 1.00 83.12 202 GLY A N 1
ATOM 1658 C CA . GLY A 1 202 ? -4.610 -6.796 -26.010 1.00 83.12 202 GLY A CA 1
ATOM 1659 C C . GLY A 1 202 ? -3.189 -6.897 -26.569 1.00 83.12 202 GLY A C 1
ATOM 1660 O O . GLY A 1 202 ? -2.212 -6.952 -25.823 1.00 83.12 202 GLY A O 1
ATOM 1661 N N . SER A 1 203 ? -3.072 -7.026 -27.893 1.00 87.94 203 SER A N 1
ATOM 1662 C CA . SER A 1 203 ? -1.785 -7.298 -28.546 1.00 87.94 203 SER A CA 1
ATOM 1663 C C . SER A 1 203 ? -0.919 -6.044 -28.628 1.00 87.94 203 SER A C 1
ATOM 1665 O O . SER A 1 203 ? -1.346 -5.022 -29.159 1.00 87.94 203 SER A O 1
ATOM 1667 N N . ASN A 1 204 ? 0.325 -6.158 -28.167 1.00 90.62 204 ASN A N 1
ATOM 1668 C CA . ASN A 1 204 ? 1.339 -5.114 -28.266 1.00 90.62 204 ASN A CA 1
ATOM 1669 C C . ASN A 1 204 ? 2.567 -5.640 -29.007 1.00 90.62 204 ASN A C 1
ATOM 1671 O O . ASN A 1 204 ? 2.922 -6.811 -28.882 1.00 90.62 204 ASN A O 1
ATOM 1675 N N . THR A 1 205 ? 3.241 -4.760 -29.743 1.00 93.31 205 THR A N 1
ATOM 1676 C CA . THR A 1 205 ? 4.574 -5.034 -30.295 1.00 93.31 205 THR A CA 1
ATOM 1677 C C . THR A 1 205 ? 5.605 -4.242 -29.510 1.00 93.31 205 THR A C 1
ATOM 1679 O O . THR A 1 205 ? 5.527 -3.016 -29.464 1.00 93.31 205 THR A O 1
ATOM 1682 N N . ILE A 1 206 ? 6.577 -4.934 -28.920 1.00 93.69 206 ILE A N 1
ATOM 1683 C CA . ILE A 1 206 ? 7.697 -4.323 -28.201 1.00 93.69 206 ILE A CA 1
ATOM 1684 C C . ILE A 1 206 ? 8.972 -4.620 -28.984 1.00 93.69 206 ILE A C 1
ATOM 1686 O O . ILE A 1 206 ? 9.298 -5.782 -29.225 1.00 93.69 206 ILE A O 1
ATOM 1690 N N . SER A 1 207 ? 9.694 -3.570 -29.370 1.00 94.50 207 SER A N 1
ATOM 1691 C CA . SER A 1 207 ? 10.881 -3.676 -30.217 1.00 94.50 207 SER A CA 1
ATOM 1692 C C . SER A 1 207 ? 12.072 -2.970 -29.581 1.00 94.50 207 SER A C 1
ATOM 1694 O O . SER A 1 207 ? 11.991 -1.795 -29.227 1.00 94.50 207 SER A O 1
ATOM 1696 N N . LEU A 1 208 ? 13.206 -3.668 -29.503 1.00 95.12 208 LEU A N 1
ATOM 1697 C CA . LEU A 1 208 ? 14.507 -3.060 -29.234 1.00 95.12 208 LEU A CA 1
ATOM 1698 C C . LEU A 1 208 ? 15.219 -2.804 -30.563 1.00 95.12 208 LEU A C 1
ATOM 1700 O O . LEU A 1 208 ? 15.596 -3.740 -31.266 1.00 95.12 208 LEU A O 1
ATOM 1704 N N . ILE A 1 209 ? 15.399 -1.533 -30.909 1.00 95.69 209 ILE A N 1
ATOM 1705 C CA . ILE A 1 209 ? 15.955 -1.109 -32.193 1.00 95.69 209 ILE A CA 1
ATOM 1706 C C . ILE A 1 209 ? 17.445 -0.808 -32.050 1.00 95.69 209 ILE A C 1
ATOM 1708 O O . ILE A 1 209 ? 17.874 -0.083 -31.147 1.00 95.69 209 ILE A O 1
ATOM 1712 N N . TYR A 1 210 ? 18.226 -1.368 -32.972 1.00 95.31 210 TYR A N 1
ATOM 1713 C CA . TYR A 1 210 ? 19.626 -1.027 -33.184 1.00 95.31 210 TYR A CA 1
ATOM 1714 C C . TYR A 1 210 ? 19.732 0.004 -34.311 1.00 95.31 210 TYR A C 1
ATOM 1716 O O . TYR A 1 210 ? 19.365 -0.278 -35.449 1.00 95.31 210 TYR A O 1
ATOM 1724 N N . ASP A 1 211 ? 20.236 1.188 -33.982 1.00 93.75 211 ASP A N 1
ATOM 1725 C CA . ASP A 1 211 ? 20.436 2.295 -34.918 1.00 93.75 211 ASP A CA 1
ATOM 1726 C C . ASP A 1 211 ? 21.769 2.996 -34.614 1.00 93.75 211 ASP A C 1
ATOM 1728 O O . ASP A 1 211 ? 21.908 3.706 -33.611 1.00 93.75 211 ASP A O 1
ATOM 1732 N N . THR A 1 212 ? 22.773 2.767 -35.464 1.00 93.19 212 THR A N 1
ATOM 1733 C CA . THR A 1 212 ? 24.115 3.356 -35.323 1.00 93.19 212 THR A CA 1
ATOM 1734 C C . THR A 1 212 ? 24.124 4.855 -35.585 1.00 93.19 212 THR A C 1
ATOM 1736 O O . THR A 1 212 ? 24.895 5.568 -34.945 1.00 93.19 212 THR A O 1
ATOM 1739 N N . GLY A 1 213 ? 23.240 5.351 -36.459 1.00 93.56 213 GLY A N 1
ATOM 1740 C CA . GLY A 1 213 ? 23.083 6.779 -36.737 1.00 93.56 213 GLY A CA 1
ATOM 1741 C C . GLY A 1 213 ? 22.583 7.559 -35.523 1.00 93.56 213 GLY A C 1
ATOM 1742 O O . GLY A 1 213 ? 22.810 8.763 -35.425 1.00 93.56 213 GLY A O 1
ATOM 1743 N N . LYS A 1 214 ? 21.964 6.862 -34.564 1.00 89.69 214 LYS A N 1
ATOM 1744 C CA . LYS A 1 214 ? 21.531 7.422 -33.283 1.00 89.69 214 LYS A CA 1
ATOM 1745 C C . LYS A 1 214 ? 22.381 6.968 -32.085 1.00 89.69 214 LYS A C 1
ATOM 1747 O O . LYS A 1 214 ? 22.060 7.277 -30.947 1.00 89.69 214 LYS A O 1
ATOM 1752 N N . GLY A 1 215 ? 23.503 6.282 -32.315 1.00 88.81 215 GLY A N 1
ATOM 1753 C CA . GLY A 1 215 ? 24.466 5.947 -31.257 1.00 88.81 215 GLY A CA 1
ATOM 1754 C C . GLY A 1 215 ? 24.284 4.574 -30.606 1.00 88.81 215 GLY A C 1
ATOM 1755 O O . GLY A 1 215 ? 24.884 4.317 -29.562 1.00 88.81 215 GLY A O 1
ATOM 1756 N N . SER A 1 216 ? 23.514 3.664 -31.211 1.00 94.38 216 SER A N 1
ATOM 1757 C CA . SER A 1 216 ? 23.503 2.264 -30.772 1.00 94.38 216 SER A CA 1
ATOM 1758 C C . SER A 1 216 ? 24.866 1.619 -31.019 1.00 94.38 216 SER A C 1
ATOM 1760 O O . SER A 1 216 ? 25.385 1.620 -32.135 1.00 94.38 216 SER A O 1
ATOM 1762 N N . THR A 1 217 ? 25.430 1.019 -29.978 1.00 91.81 217 THR A N 1
ATOM 1763 C CA . THR A 1 217 ? 26.726 0.333 -30.014 1.00 91.81 217 THR A CA 1
ATOM 1764 C C . THR A 1 217 ? 26.581 -1.130 -29.608 1.00 91.81 217 THR A C 1
ATOM 1766 O O . THR A 1 217 ? 25.610 -1.495 -28.940 1.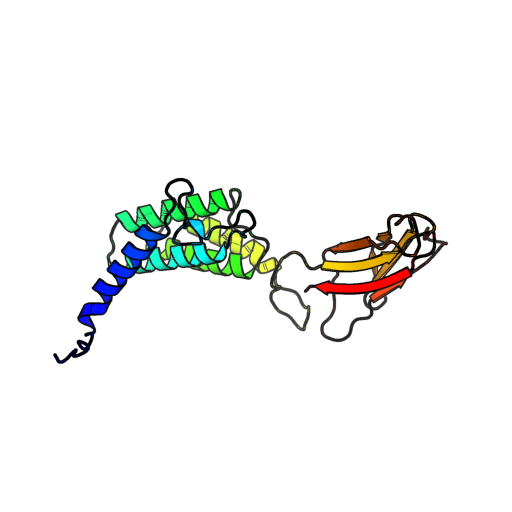00 91.81 217 THR A O 1
ATOM 1769 N N . ASN A 1 218 ? 27.563 -1.942 -30.019 1.00 94.94 218 ASN A N 1
ATOM 1770 C CA . ASN A 1 218 ? 27.763 -3.351 -29.661 1.00 94.94 218 ASN A CA 1
ATOM 1771 C C . ASN A 1 218 ? 26.584 -4.310 -29.925 1.00 94.94 218 ASN A C 1
ATOM 1773 O O . ASN A 1 218 ? 25.420 -3.931 -30.070 1.00 94.94 218 ASN A O 1
ATOM 1777 N N . TYR A 1 219 ? 26.896 -5.603 -30.003 1.00 92.38 219 TYR A N 1
ATOM 1778 C CA . TYR A 1 219 ? 25.890 -6.656 -30.136 1.00 92.38 219 TYR A CA 1
ATOM 1779 C C . TYR A 1 219 ? 25.307 -7.036 -28.776 1.00 92.38 219 TYR A C 1
ATOM 1781 O O . TYR A 1 219 ? 25.941 -6.860 -27.736 1.00 92.38 219 TYR A O 1
ATOM 1789 N N . LEU A 1 220 ? 24.089 -7.563 -28.811 1.00 94.56 220 LEU A N 1
ATOM 1790 C CA . LEU A 1 220 ? 23.332 -7.989 -27.646 1.00 94.56 220 LEU A CA 1
ATOM 1791 C C . LEU A 1 220 ? 22.664 -9.317 -27.996 1.00 94.56 220 LEU A C 1
ATOM 1793 O O . LEU A 1 220 ? 22.052 -9.409 -29.060 1.00 94.56 220 LEU A O 1
ATOM 1797 N N . ASN A 1 221 ? 22.759 -10.307 -27.114 1.00 95.19 221 ASN A N 1
ATOM 1798 C CA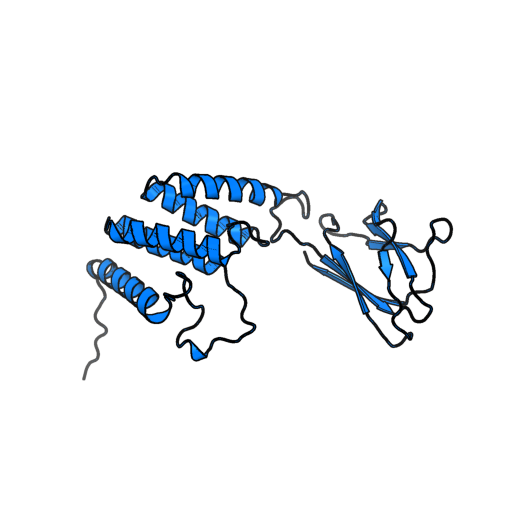 . ASN A 1 221 ? 21.900 -11.481 -27.171 1.00 95.19 221 ASN A CA 1
ATOM 1799 C C . ASN A 1 221 ? 20.715 -11.247 -26.230 1.00 95.19 221 ASN A C 1
ATOM 1801 O O . ASN A 1 221 ? 20.928 -11.054 -25.034 1.00 95.19 221 ASN A O 1
ATOM 1805 N N . LEU A 1 222 ? 19.498 -11.214 -26.769 1.00 94.19 222 LEU A N 1
ATOM 1806 C CA . LEU A 1 222 ? 18.270 -11.112 -25.982 1.00 94.19 222 LEU A CA 1
ATOM 1807 C C . LEU A 1 222 ? 17.750 -12.516 -25.717 1.00 94.19 222 LEU A C 1
ATOM 1809 O O . LEU A 1 222 ? 17.523 -13.273 -26.654 1.00 94.19 222 LEU A O 1
ATOM 1813 N N . ASP A 1 223 ? 17.546 -12.831 -24.446 1.00 93.81 223 ASP A N 1
ATOM 1814 C CA . ASP A 1 223 ? 17.027 -14.130 -24.032 1.00 93.81 223 ASP A CA 1
ATOM 1815 C C . ASP A 1 223 ? 15.505 -14.082 -23.884 1.00 93.81 223 ASP A C 1
ATOM 1817 O O . ASP A 1 223 ? 14.775 -14.752 -24.609 1.00 93.81 223 ASP A O 1
ATOM 1821 N N . HIS A 1 224 ? 15.010 -13.230 -22.984 1.00 92.38 224 HIS A N 1
ATOM 1822 C CA . HIS A 1 224 ? 13.577 -13.056 -22.783 1.00 92.38 224 HIS A CA 1
ATOM 1823 C C . HIS A 1 224 ? 13.216 -11.655 -22.286 1.00 92.38 224 HIS A C 1
ATOM 1825 O O . HIS A 1 224 ? 14.048 -10.921 -21.745 1.00 92.38 224 HIS A O 1
ATOM 1831 N N . LEU A 1 225 ? 11.936 -11.324 -22.448 1.00 92.44 225 LEU A N 1
ATOM 1832 C CA . LEU A 1 225 ? 11.277 -10.168 -21.857 1.00 92.44 225 LEU A CA 1
ATOM 1833 C C . LEU A 1 225 ? 10.261 -10.668 -20.827 1.00 92.44 225 LEU A C 1
ATOM 1835 O O . LEU A 1 225 ? 9.377 -11.456 -21.158 1.00 92.44 225 LEU A O 1
ATOM 1839 N N . LYS A 1 226 ? 10.381 -10.195 -19.588 1.00 90.00 226 LYS A N 1
ATOM 1840 C CA . LYS A 1 226 ? 9.346 -10.329 -18.566 1.00 90.00 226 LYS A CA 1
ATOM 1841 C C . LYS A 1 226 ? 8.554 -9.030 -18.501 1.00 90.00 226 LYS A C 1
ATOM 1843 O O . LYS A 1 226 ? 9.134 -7.966 -18.300 1.00 90.00 226 LYS A O 1
ATOM 1848 N N . VAL A 1 227 ? 7.241 -9.148 -18.625 1.00 84.88 227 VAL A N 1
ATOM 1849 C CA . VAL A 1 227 ? 6.291 -8.046 -18.476 1.00 84.88 227 VAL A CA 1
ATOM 1850 C C . VAL A 1 227 ? 5.558 -8.237 -17.152 1.00 84.88 227 VAL A C 1
ATOM 1852 O O . VAL A 1 227 ? 5.056 -9.331 -16.890 1.00 84.88 227 VAL A O 1
ATOM 1855 N N . SER A 1 228 ? 5.552 -7.212 -16.300 1.00 73.88 228 SER A N 1
ATOM 1856 C CA . SER A 1 228 ? 4.866 -7.232 -15.003 1.00 73.88 228 SER A CA 1
ATOM 1857 C C . SER A 1 228 ? 3.947 -6.011 -14.905 1.00 73.88 228 SER A C 1
ATOM 1859 O O . SER A 1 228 ? 4.422 -4.914 -14.604 1.00 73.88 228 SER A O 1
ATOM 1861 N N . HIS A 1 229 ? 2.655 -6.223 -15.167 1.00 66.19 229 HIS A N 1
ATOM 1862 C CA . HIS A 1 229 ? 1.570 -5.253 -14.972 1.00 66.19 229 HIS A CA 1
ATOM 1863 C C . HIS A 1 229 ? 0.554 -5.790 -13.971 1.00 66.19 229 HIS A C 1
ATOM 1865 O O . HIS A 1 229 ? 0.415 -7.035 -13.906 1.00 66.19 229 HIS A O 1
#

pLDDT: mean 91.1, std 10.49, range [38.41, 98.81]

Foldseek 3Di:
DDPDDPDDDPVCVLVVLVVVLVVQCVFFQDPVLLFGHPDPVNVVDDPPDDDPLLVLLVVLVSLLVNCVVPVDVVSLVSSVSSLCSSCVVVVNALDDQFLVSLVSNLVSLVSNCVRPVDCVSVVNNVVSVVVSVVQWDCAQNIDGHGGDKWKKKWKKAFQPAKWWWFKDKQNHTDRLTQIDGHQNHRVGMDMDMDIDDDDHRDDMDIDTDADVVSPTDGDMGTDDMDTGD

Radius of gyration: 25.59 Å; chains: 1; bounding box: 60×54×65 Å